Protein AF-A0A3N5S1M2-F1 (afdb_monomer_lite)

Foldseek 3Di:
DDPPPVVVVPPPDDPQQALVNLLVVLLVLVVCCVPLPVVVLVVVQVVCCVVPVDCPPPCNVVVSVVVNVVSVVVPVSLVVVLVSLLRRLVNLLPDDLVSVVVLLCSQQVPDDPRVSSLVSLLCSLPVPLLVCCLVPVDCSSLLSNLSSLLSSWCQAAVVSSLLSLLSSCLSNVVSVHNCQVSLQSSLVSGDPDQYNRGGGTSSRSSNCSVVDPSSVVVNVVVD

Structure (mmCIF, N/CA/C/O backbone):
data_AF-A0A3N5S1M2-F1
#
_entry.id   AF-A0A3N5S1M2-F1
#
loop_
_atom_site.group_PDB
_atom_site.id
_atom_site.type_symbol
_atom_site.label_atom_id
_atom_site.label_alt_id
_atom_site.label_comp_id
_atom_site.label_asym_id
_atom_site.label_entity_id
_atom_site.label_seq_id
_atom_site.pdbx_PDB_ins_code
_atom_site.Cartn_x
_atom_site.Cartn_y
_atom_site.Cartn_z
_atom_site.occupancy
_atom_site.B_iso_or_equiv
_atom_site.auth_seq_id
_atom_site.auth_comp_id
_atom_site.auth_asym_id
_atom_site.auth_atom_id
_atom_site.pdbx_PDB_model_num
ATOM 1 N N . MET A 1 1 ? -6.090 -28.566 39.054 1.00 39.75 1 MET A N 1
ATOM 2 C CA . MET A 1 1 ? -4.921 -28.488 38.150 1.00 39.75 1 MET A CA 1
ATOM 3 C C . MET A 1 1 ? -5.335 -27.725 36.902 1.00 39.75 1 MET A C 1
ATOM 5 O O . MET A 1 1 ? -6.179 -28.215 36.168 1.00 39.75 1 MET A O 1
ATOM 9 N N . LYS A 1 2 ? -4.844 -26.493 36.718 1.00 38.53 2 LYS A N 1
ATOM 10 C CA . LYS A 1 2 ? -5.150 -25.666 35.540 1.00 38.53 2 LYS A CA 1
ATOM 11 C C . LYS A 1 2 ? -4.187 -26.050 34.417 1.00 38.53 2 LYS A C 1
ATOM 13 O O . LYS A 1 2 ? -3.002 -25.734 34.487 1.00 38.53 2 LYS A O 1
ATOM 18 N N . THR A 1 3 ? -4.689 -26.772 33.424 1.00 39.16 3 THR A N 1
ATOM 19 C CA . THR A 1 3 ? -3.929 -27.176 32.239 1.00 39.16 3 THR A CA 1
ATOM 20 C C . THR A 1 3 ? -3.554 -25.931 31.439 1.00 39.16 3 THR A C 1
ATOM 22 O O . THR A 1 3 ? -4.407 -25.143 31.039 1.00 39.16 3 THR A O 1
ATOM 25 N N . ASN A 1 4 ? -2.251 -25.723 31.264 1.00 43.50 4 ASN A N 1
ATOM 26 C CA . ASN A 1 4 ? -1.668 -24.573 30.587 1.00 43.50 4 ASN A CA 1
ATOM 27 C C . ASN A 1 4 ? -1.803 -24.743 29.060 1.00 43.50 4 ASN A C 1
ATOM 29 O O . ASN A 1 4 ? -0.897 -25.243 28.396 1.00 43.50 4 ASN A O 1
ATOM 33 N N . ILE A 1 5 ? -2.966 -24.353 28.525 1.00 38.97 5 ILE A N 1
ATOM 34 C CA . ILE A 1 5 ? -3.333 -24.444 27.096 1.00 38.97 5 ILE A CA 1
ATOM 35 C C . ILE A 1 5 ? -2.430 -23.564 26.202 1.00 38.97 5 ILE A C 1
ATOM 37 O O . ILE A 1 5 ? -2.297 -23.818 25.008 1.00 38.97 5 ILE A O 1
ATOM 41 N N . PHE A 1 6 ? -1.698 -22.600 26.769 1.00 40.56 6 PHE A N 1
ATOM 42 C CA . PHE A 1 6 ? -0.826 -21.705 26.002 1.00 40.56 6 PHE A CA 1
ATOM 43 C C . PHE A 1 6 ? 0.485 -22.345 25.523 1.00 40.56 6 PHE A C 1
ATOM 45 O O . PHE A 1 6 ? 1.104 -21.838 24.590 1.00 40.56 6 PHE A O 1
ATOM 52 N N . LYS A 1 7 ? 0.914 -23.482 26.089 1.00 40.31 7 LYS A N 1
ATOM 53 C CA . LYS A 1 7 ? 2.175 -24.128 25.674 1.00 40.31 7 LYS A CA 1
ATOM 54 C C . LYS A 1 7 ? 2.068 -24.985 24.409 1.00 40.31 7 LYS A C 1
ATOM 56 O O . LYS A 1 7 ? 3.104 -25.360 23.869 1.00 40.31 7 LYS A O 1
ATOM 61 N N . HIS A 1 8 ? 0.861 -25.283 23.920 1.00 35.72 8 HIS A N 1
ATOM 62 C CA . HIS A 1 8 ? 0.686 -26.140 22.737 1.00 35.72 8 HIS A CA 1
ATOM 63 C C . HIS A 1 8 ? 0.539 -25.372 21.412 1.00 35.72 8 HIS A C 1
ATOM 65 O O . HIS A 1 8 ? 0.727 -25.962 20.355 1.00 35.72 8 HIS A O 1
ATOM 71 N N . PHE A 1 9 ? 0.313 -24.052 21.446 1.00 39.97 9 PHE A N 1
ATOM 72 C CA . PHE A 1 9 ? 0.245 -23.217 20.234 1.00 39.97 9 PHE A CA 1
ATOM 73 C C . PHE A 1 9 ? 1.602 -22.654 19.777 1.00 39.97 9 PHE A C 1
ATOM 75 O O . PHE A 1 9 ? 1.749 -22.248 18.630 1.00 39.97 9 PHE A O 1
ATOM 82 N N . ALA A 1 10 ? 2.632 -22.691 20.628 1.00 36.50 10 ALA A N 1
ATOM 83 C CA . ALA A 1 10 ? 3.949 -22.115 20.333 1.00 36.50 10 ALA A CA 1
ATOM 84 C C . ALA A 1 10 ? 4.824 -22.946 19.366 1.00 36.50 10 ALA A C 1
ATOM 86 O O . ALA A 1 10 ? 5.940 -22.543 19.056 1.00 36.50 10 ALA A O 1
ATOM 87 N N . LYS A 1 11 ? 4.350 -24.109 18.895 1.00 37.16 11 LYS A N 1
ATOM 88 C CA . LYS A 1 11 ? 5.095 -24.999 17.981 1.00 37.16 11 LYS A CA 1
ATOM 89 C C . LYS A 1 11 ? 4.645 -24.935 16.516 1.00 37.16 11 LYS A C 1
ATOM 91 O O . LYS A 1 11 ? 5.185 -25.682 15.709 1.00 37.16 11 LYS A O 1
ATOM 96 N N . MET A 1 12 ? 3.686 -24.069 16.174 1.00 38.94 12 MET A N 1
ATOM 97 C CA . MET A 1 12 ? 3.083 -24.026 14.831 1.00 38.94 12 MET A CA 1
ATOM 98 C C . MET A 1 12 ? 3.191 -22.675 14.112 1.00 38.94 12 MET A C 1
ATOM 100 O O . MET A 1 12 ? 2.765 -22.573 12.967 1.00 38.94 12 MET A O 1
ATOM 104 N N . PHE A 1 13 ? 3.797 -21.662 14.736 1.00 45.94 13 PHE A N 1
ATOM 105 C CA . PHE A 1 13 ? 4.052 -20.377 14.090 1.00 45.94 13 PHE A CA 1
ATOM 106 C C . PHE A 1 13 ? 5.564 -20.206 13.899 1.00 45.94 13 PHE A C 1
ATOM 108 O O . PHE A 1 13 ? 6.300 -20.328 14.885 1.00 45.94 13 PHE A O 1
ATOM 115 N N . PRO A 1 14 ? 6.063 -19.956 12.671 1.00 49.62 14 PRO A N 1
ATOM 116 C CA . PRO A 1 14 ? 7.435 -19.482 12.499 1.00 49.62 14 PRO A CA 1
ATOM 117 C C . PRO A 1 14 ? 7.642 -18.258 13.403 1.00 49.62 14 PRO A C 1
ATOM 119 O O . PRO A 1 14 ? 6.683 -17.529 13.661 1.00 49.62 14 PRO A O 1
ATOM 122 N N . LYS A 1 15 ? 8.860 -18.078 13.945 1.00 57.03 15 LYS A N 1
ATOM 123 C CA . LYS A 1 15 ? 9.200 -16.953 14.839 1.00 57.03 15 LYS A CA 1
ATOM 124 C C . LYS A 1 15 ? 8.540 -15.676 14.314 1.00 57.03 15 LYS A C 1
ATOM 126 O O . LYS A 1 15 ? 8.827 -15.274 13.191 1.00 57.03 15 LYS A O 1
ATOM 131 N N . GLN A 1 16 ? 7.649 -15.091 15.113 1.00 66.88 16 GLN A N 1
ATOM 132 C CA . GLN A 1 16 ? 6.990 -13.841 14.762 1.00 66.88 16 GLN A CA 1
ATOM 133 C C . GLN A 1 16 ? 8.076 -12.806 14.458 1.00 66.88 16 GLN A C 1
ATOM 135 O O . GLN A 1 16 ? 8.948 -12.577 15.299 1.00 66.88 16 GLN A O 1
ATOM 140 N N . VAL A 1 17 ? 8.049 -12.254 13.245 1.00 80.75 17 VAL A N 1
ATOM 141 C CA . VAL A 1 17 ? 8.974 -11.206 12.806 1.00 80.75 17 VAL A CA 1
ATOM 142 C C . VAL A 1 17 ? 8.806 -10.025 13.759 1.00 80.75 17 VAL A C 1
ATOM 144 O O . VAL A 1 17 ? 7.692 -9.533 13.954 1.00 80.75 17 VAL A O 1
ATOM 147 N N . ASP A 1 18 ? 9.890 -9.617 14.413 1.00 92.88 18 ASP A N 1
ATOM 148 C CA . ASP A 1 18 ? 9.885 -8.416 15.246 1.00 92.88 18 ASP A CA 1
ATOM 149 C C . ASP A 1 18 ? 9.994 -7.150 14.377 1.00 92.88 18 ASP A C 1
ATOM 151 O O . ASP A 1 18 ? 10.204 -7.208 13.163 1.00 92.88 18 ASP A O 1
ATOM 155 N N . VAL A 1 19 ? 9.813 -5.982 14.990 1.00 94.19 19 VAL A N 1
ATOM 156 C CA . VAL A 1 19 ? 9.792 -4.709 14.260 1.00 94.19 19 VAL A CA 1
ATOM 157 C C . VAL A 1 19 ? 11.123 -4.384 13.573 1.00 94.19 19 VAL A C 1
ATOM 159 O O . VAL A 1 19 ? 11.120 -3.792 12.494 1.00 94.19 19 VAL A O 1
ATOM 162 N N . GLU A 1 20 ? 12.252 -4.810 14.140 1.00 95.25 20 GLU A N 1
ATOM 163 C CA . GLU A 1 20 ? 13.575 -4.575 13.560 1.00 95.25 20 GLU A CA 1
ATOM 164 C C . GLU A 1 20 ? 13.802 -5.477 12.345 1.00 95.25 20 GLU A C 1
ATOM 166 O O . GLU A 1 20 ? 14.226 -5.003 11.291 1.00 95.25 20 GLU A O 1
ATOM 171 N N . GLN A 1 21 ? 13.417 -6.751 12.435 1.00 95.44 21 GLN A N 1
ATOM 172 C CA . GLN A 1 21 ? 13.426 -7.666 11.294 1.00 95.44 21 GLN A CA 1
ATOM 173 C C . GLN A 1 21 ? 12.488 -7.186 10.180 1.00 95.44 21 GLN A C 1
ATOM 175 O O . GLN A 1 21 ? 12.868 -7.210 9.010 1.00 95.44 21 GLN A O 1
ATOM 180 N N . TYR A 1 22 ? 11.295 -6.693 10.526 1.00 95.50 22 TYR A N 1
ATOM 181 C CA . TYR A 1 22 ? 10.343 -6.133 9.563 1.00 95.50 22 TYR A CA 1
ATOM 182 C C . TYR A 1 22 ? 10.933 -4.931 8.817 1.00 95.50 22 TYR A C 1
ATOM 184 O O . TYR A 1 22 ? 10.842 -4.843 7.593 1.00 95.50 22 TYR A O 1
ATOM 192 N N . ARG A 1 23 ? 11.592 -4.019 9.540 1.00 95.06 23 ARG A N 1
ATOM 193 C CA . ARG A 1 23 ? 12.279 -2.864 8.948 1.00 95.06 23 ARG A CA 1
ATOM 194 C C . ARG A 1 23 ? 13.450 -3.276 8.060 1.00 95.06 23 ARG A C 1
ATOM 196 O O . ARG A 1 23 ? 13.577 -2.726 6.969 1.00 95.06 23 ARG A O 1
ATOM 203 N N . SER A 1 24 ? 14.269 -4.231 8.502 1.00 94.94 24 SER A N 1
ATOM 204 C CA . SER A 1 24 ? 15.388 -4.759 7.710 1.00 94.94 24 SER A CA 1
ATOM 205 C C . SER A 1 24 ? 14.890 -5.357 6.395 1.00 94.94 24 SER A C 1
ATOM 207 O O . SER A 1 24 ? 15.386 -5.000 5.331 1.00 94.94 24 SER A O 1
ATOM 209 N N . GLN A 1 25 ? 13.838 -6.181 6.440 1.00 95.50 25 GLN A N 1
ATOM 210 C CA . GLN A 1 25 ? 13.255 -6.771 5.232 1.00 95.50 25 GLN A CA 1
ATOM 211 C C . GLN A 1 25 ? 12.649 -5.706 4.308 1.00 95.50 25 GLN A C 1
ATOM 213 O O . GLN A 1 25 ? 12.854 -5.764 3.099 1.00 95.50 25 GLN A O 1
ATOM 218 N N . LEU A 1 26 ? 11.978 -4.676 4.841 1.00 94.12 26 LEU A N 1
ATOM 219 C CA . LEU A 1 26 ? 11.526 -3.541 4.024 1.00 94.12 26 LEU A CA 1
ATOM 220 C C . LEU A 1 26 ? 12.689 -2.803 3.341 1.00 94.12 26 LEU A C 1
ATOM 222 O O . LEU A 1 26 ? 12.539 -2.354 2.205 1.00 94.12 26 LEU A O 1
ATOM 226 N N . GLN A 1 27 ? 13.836 -2.651 4.002 1.00 92.94 27 GLN A N 1
ATOM 227 C CA . GLN A 1 27 ? 15.020 -2.037 3.393 1.00 92.94 27 GLN A CA 1
ATOM 228 C C . GLN A 1 27 ? 15.622 -2.919 2.294 1.00 92.94 27 GLN A C 1
ATOM 230 O O . GLN A 1 27 ? 16.004 -2.403 1.243 1.00 92.94 27 GLN A O 1
ATOM 235 N N . GLU A 1 28 ? 15.673 -4.232 2.507 1.00 93.69 28 GLU A N 1
ATOM 236 C CA . GLU A 1 28 ? 16.126 -5.202 1.505 1.00 93.69 28 GLU A CA 1
ATOM 237 C C . GLU A 1 28 ? 15.218 -5.183 0.271 1.00 93.69 28 GLU A C 1
ATOM 239 O O . GLU A 1 28 ? 15.709 -5.006 -0.844 1.00 93.69 28 GLU A O 1
ATOM 244 N N . PHE A 1 29 ? 13.895 -5.229 0.459 1.00 94.25 29 PHE A N 1
ATOM 245 C CA . PHE A 1 29 ? 12.932 -5.112 -0.639 1.00 94.25 29 PHE A CA 1
ATOM 246 C C . PHE A 1 29 ? 13.085 -3.806 -1.412 1.00 94.25 29 PHE A C 1
ATOM 248 O O . PHE A 1 29 ? 13.004 -3.814 -2.639 1.00 94.25 29 PHE A O 1
ATOM 255 N N . TRP A 1 30 ? 13.342 -2.687 -0.729 1.00 90.75 30 TRP A N 1
ATOM 256 C CA . TRP A 1 30 ? 13.626 -1.425 -1.407 1.00 90.75 30 TRP A CA 1
ATOM 257 C C . TRP A 1 30 ? 14.887 -1.508 -2.264 1.00 90.75 30 TRP A C 1
ATOM 259 O O . TRP A 1 30 ? 14.881 -1.101 -3.426 1.00 90.75 30 TRP A O 1
ATOM 269 N N . PHE A 1 31 ? 15.972 -2.039 -1.701 1.00 90.81 31 PHE A N 1
ATOM 270 C CA . PHE A 1 31 ? 17.234 -2.178 -2.412 1.00 90.81 31 PHE A CA 1
ATOM 271 C C . PHE A 1 31 ? 17.088 -3.072 -3.650 1.00 90.81 31 PHE A C 1
ATOM 273 O O . PHE A 1 31 ? 17.560 -2.705 -4.731 1.00 90.81 31 PHE A O 1
ATOM 280 N N . GLU A 1 32 ? 16.404 -4.208 -3.514 1.00 92.06 32 GLU A N 1
ATOM 281 C CA . GLU A 1 32 ? 16.090 -5.112 -4.621 1.00 92.06 32 GLU A CA 1
ATOM 282 C C . GLU A 1 32 ? 15.199 -4.416 -5.653 1.00 92.06 32 GLU A C 1
ATOM 284 O O . GLU A 1 32 ? 15.552 -4.367 -6.830 1.00 92.06 32 GLU A O 1
ATOM 289 N N . TYR A 1 33 ? 14.105 -3.778 -5.230 1.00 90.31 33 TYR A N 1
ATOM 290 C CA . TYR A 1 33 ? 13.177 -3.090 -6.130 1.00 90.31 33 TYR A CA 1
ATOM 291 C C . TYR A 1 33 ? 13.865 -1.991 -6.923 1.00 90.31 33 TYR A C 1
ATOM 293 O O . TYR A 1 33 ? 13.757 -1.945 -8.148 1.00 90.31 33 TYR A O 1
ATOM 301 N N . LYS A 1 34 ? 14.655 -1.149 -6.259 1.00 88.44 34 LYS A N 1
ATOM 302 C CA . LYS A 1 34 ? 15.406 -0.082 -6.915 1.00 88.44 34 LYS A CA 1
ATOM 303 C C . LYS A 1 34 ? 16.348 -0.623 -7.990 1.00 88.44 34 LYS A C 1
ATOM 305 O O . LYS A 1 34 ? 16.423 -0.061 -9.082 1.00 88.44 34 LYS A O 1
ATOM 310 N N . ASN A 1 35 ? 17.090 -1.683 -7.682 1.00 89.12 35 ASN A N 1
ATOM 311 C CA . ASN A 1 35 ? 18.183 -2.151 -8.530 1.00 89.12 35 ASN A CA 1
ATOM 312 C C . ASN A 1 35 ? 17.752 -3.163 -9.600 1.00 89.12 35 ASN A C 1
ATOM 314 O O . ASN A 1 35 ? 18.336 -3.171 -10.680 1.00 89.12 35 ASN A O 1
ATOM 318 N N . TRP A 1 36 ? 16.758 -4.000 -9.314 1.00 88.81 36 TRP A N 1
ATOM 319 C CA . TRP A 1 36 ? 16.405 -5.167 -10.130 1.00 88.81 36 TRP A CA 1
ATOM 320 C C . TRP A 1 36 ? 15.091 -4.967 -10.875 1.00 88.81 36 TRP A C 1
ATOM 322 O O . TRP A 1 36 ? 14.849 -5.629 -11.879 1.00 88.81 36 TRP A O 1
ATOM 332 N N . TRP A 1 37 ? 14.264 -4.031 -10.410 1.00 88.31 37 TRP A N 1
ATOM 333 C CA . TRP A 1 37 ? 12.990 -3.724 -11.038 1.00 88.31 37 TRP A CA 1
ATOM 334 C C . TRP A 1 37 ? 12.982 -2.329 -11.649 1.00 88.31 37 TRP A C 1
ATOM 336 O O . TRP A 1 37 ? 12.873 -2.165 -12.862 1.00 88.31 37 TRP A O 1
ATOM 346 N N . PHE A 1 38 ? 13.143 -1.314 -10.805 1.00 87.69 38 PHE A N 1
ATOM 347 C CA . PHE A 1 38 ? 12.955 0.074 -11.184 1.00 87.69 38 PHE A CA 1
ATOM 348 C C . PHE A 1 38 ? 14.012 0.561 -12.180 1.00 87.69 38 PHE A C 1
ATOM 350 O O . PHE A 1 38 ? 13.647 1.017 -13.258 1.00 87.69 38 PHE A O 1
ATOM 357 N N . ARG A 1 39 ? 15.309 0.434 -11.867 1.00 90.31 39 ARG A N 1
ATOM 358 C CA . ARG A 1 39 ? 16.388 0.862 -12.777 1.00 90.31 39 ARG A CA 1
ATOM 359 C C . ARG A 1 39 ? 16.329 0.164 -14.145 1.00 90.31 39 ARG A C 1
ATOM 361 O O . ARG A 1 39 ? 16.415 0.863 -15.151 1.00 90.31 39 ARG A O 1
ATOM 368 N N . PRO A 1 40 ? 16.148 -1.170 -14.229 1.00 92.56 40 PRO A N 1
ATOM 369 C CA . PRO A 1 40 ? 15.952 -1.836 -15.514 1.00 92.56 40 PRO A CA 1
ATOM 370 C C . PRO A 1 40 ? 14.742 -1.312 -16.288 1.00 92.56 40 PRO A C 1
ATOM 372 O O . PRO A 1 40 ? 14.857 -1.077 -17.488 1.00 92.56 40 PRO A O 1
ATOM 375 N N . LEU A 1 41 ? 13.611 -1.083 -15.612 1.00 90.12 41 LEU A N 1
ATOM 376 C CA . LEU A 1 41 ? 12.419 -0.514 -16.237 1.00 90.12 41 LEU A CA 1
ATOM 377 C C . LEU A 1 41 ? 12.680 0.906 -16.745 1.00 90.12 41 LEU A C 1
ATOM 379 O O . LEU A 1 41 ? 12.353 1.215 -17.881 1.00 90.12 41 LEU A O 1
ATOM 383 N N . GLU A 1 42 ? 13.322 1.761 -15.953 1.00 90.44 42 GLU A N 1
ATOM 384 C CA . GLU A 1 42 ? 13.678 3.121 -16.358 1.00 90.44 42 GLU A CA 1
ATOM 385 C C . GLU A 1 42 ? 14.609 3.137 -17.582 1.00 90.44 42 GLU A C 1
ATOM 387 O O . GLU A 1 42 ? 14.390 3.915 -18.511 1.00 90.44 42 GLU A O 1
ATOM 392 N N . ASN A 1 43 ? 15.609 2.252 -17.619 1.00 93.38 43 ASN A N 1
ATOM 393 C CA . ASN A 1 43 ? 16.502 2.110 -18.770 1.00 93.38 43 ASN A CA 1
ATOM 394 C C . ASN A 1 43 ? 15.736 1.657 -20.015 1.00 93.38 43 ASN A C 1
ATOM 396 O O . ASN A 1 43 ? 15.863 2.285 -21.062 1.00 93.38 43 ASN A O 1
ATOM 400 N N . PHE A 1 44 ? 14.870 0.648 -19.882 1.00 94.50 44 PHE A N 1
ATOM 401 C CA . PHE A 1 44 ? 13.991 0.218 -20.967 1.00 94.50 44 PHE A CA 1
ATOM 402 C C . PHE A 1 44 ? 13.139 1.379 -21.502 1.00 94.50 44 PHE A C 1
ATOM 404 O O . PHE A 1 44 ? 13.036 1.561 -22.713 1.00 94.50 44 PHE A O 1
ATOM 411 N N . ARG A 1 45 ? 12.562 2.204 -20.618 1.00 91.44 45 ARG A N 1
ATOM 412 C CA . ARG A 1 45 ? 11.755 3.371 -21.013 1.00 91.44 45 ARG A CA 1
ATOM 413 C C . ARG A 1 45 ? 12.561 4.390 -21.808 1.00 91.44 45 ARG A C 1
ATOM 415 O O . ARG A 1 45 ? 12.074 4.872 -22.830 1.00 91.44 45 ARG A O 1
ATOM 422 N N . LYS A 1 46 ? 13.782 4.697 -21.359 1.00 91.94 46 LYS A N 1
ATOM 423 C CA . LYS A 1 46 ? 14.701 5.617 -22.049 1.00 91.94 46 LYS A CA 1
ATOM 424 C C . LYS A 1 46 ? 15.079 5.081 -23.427 1.00 91.94 46 LYS A C 1
ATOM 426 O O . LYS A 1 46 ? 14.875 5.775 -24.415 1.00 91.94 46 LYS A O 1
ATOM 431 N N . GLU A 1 47 ? 15.516 3.827 -23.507 1.00 93.69 47 GLU A N 1
ATOM 432 C CA . GLU A 1 47 ? 15.875 3.172 -24.772 1.00 93.69 47 GLU A CA 1
ATOM 433 C C . GLU A 1 47 ? 14.687 3.116 -25.745 1.00 93.69 47 GLU A C 1
ATOM 435 O O . GLU A 1 47 ? 14.829 3.375 -26.943 1.00 93.69 47 GLU A O 1
ATOM 440 N N . TYR A 1 48 ? 13.487 2.816 -25.238 1.00 92.81 48 TYR A N 1
ATOM 441 C CA . TYR A 1 48 ? 12.274 2.825 -26.048 1.00 92.81 48 TYR A CA 1
ATOM 442 C C . TYR A 1 48 ? 11.974 4.229 -26.578 1.00 92.81 48 TYR A C 1
ATOM 444 O O . TYR A 1 48 ? 11.689 4.386 -27.765 1.00 92.81 48 TYR A O 1
ATOM 452 N N . GLN A 1 49 ? 12.056 5.255 -25.725 1.00 91.06 49 GLN A N 1
ATOM 453 C CA . GLN A 1 49 ? 11.832 6.644 -26.118 1.00 91.06 49 GLN A CA 1
ATOM 454 C C . GLN A 1 49 ? 12.847 7.115 -27.164 1.00 91.06 49 GLN A C 1
ATOM 456 O O . GLN A 1 49 ? 12.453 7.746 -28.140 1.00 91.06 49 GLN A O 1
ATOM 461 N N . GLU A 1 50 ? 14.127 6.785 -27.003 1.00 92.38 50 GLU A N 1
ATOM 462 C CA . GLU A 1 50 ? 15.182 7.110 -27.970 1.00 92.38 50 GLU A CA 1
ATOM 463 C C . GLU A 1 50 ? 14.925 6.453 -29.331 1.00 92.38 50 GLU A C 1
ATOM 465 O O . GLU A 1 50 ? 15.115 7.074 -30.377 1.00 92.38 50 GLU A O 1
ATOM 470 N N . LYS A 1 51 ? 14.441 5.208 -29.327 1.00 91.62 51 LYS A N 1
ATOM 471 C CA . LYS A 1 51 ? 14.186 4.437 -30.547 1.00 91.62 51 LYS A CA 1
ATOM 472 C C . LYS A 1 51 ? 12.884 4.814 -31.258 1.00 91.62 51 LYS A C 1
ATOM 474 O O . LYS A 1 51 ? 12.822 4.757 -32.485 1.00 91.62 51 LYS A O 1
ATOM 479 N N . HIS A 1 52 ? 11.837 5.144 -30.506 1.00 90.44 52 HIS A N 1
ATOM 480 C CA . HIS A 1 52 ? 10.475 5.316 -31.025 1.00 90.44 52 HIS A CA 1
ATOM 481 C C . HIS A 1 52 ? 9.958 6.761 -30.930 1.00 90.44 52 HIS A C 1
ATOM 483 O O . HIS A 1 52 ? 8.864 7.060 -31.403 1.00 90.44 52 HIS A O 1
ATOM 489 N N . GLY A 1 53 ? 10.728 7.673 -30.337 1.00 82.62 53 GLY A N 1
ATOM 490 C CA . GLY A 1 53 ? 10.435 9.103 -30.224 1.00 82.62 53 GLY A CA 1
ATOM 491 C C . GLY A 1 53 ? 9.389 9.473 -29.167 1.00 82.62 53 GLY A C 1
ATOM 492 O O . GLY A 1 53 ? 9.432 10.585 -28.644 1.00 82.62 53 GLY A O 1
ATOM 493 N N . ASN A 1 54 ? 8.458 8.575 -28.823 1.00 79.75 54 ASN A N 1
ATOM 494 C CA . ASN A 1 54 ? 7.391 8.862 -27.864 1.00 79.75 54 ASN A CA 1
ATOM 495 C C . ASN A 1 54 ? 6.950 7.621 -27.065 1.00 79.75 54 ASN A C 1
ATOM 497 O O . ASN A 1 54 ? 6.517 6.625 -27.638 1.00 79.75 54 ASN A O 1
ATOM 501 N N . ILE A 1 55 ? 6.976 7.715 -25.732 1.00 73.12 55 ILE A N 1
ATOM 502 C CA . ILE A 1 55 ? 6.441 6.688 -24.813 1.00 73.12 55 ILE A CA 1
ATOM 503 C C . ILE A 1 55 ? 4.904 6.660 -24.762 1.00 73.12 55 ILE A C 1
ATOM 505 O O . ILE A 1 55 ? 4.316 5.760 -24.182 1.00 73.12 55 ILE A O 1
ATOM 509 N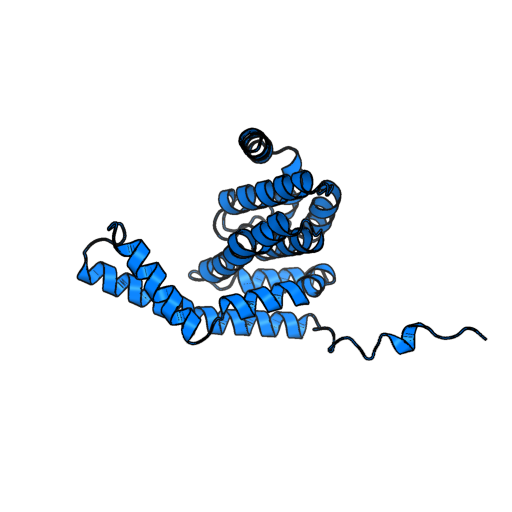 N . LEU A 1 56 ? 4.232 7.633 -25.380 1.00 77.12 56 LEU A N 1
ATOM 510 C CA . LEU A 1 56 ? 2.780 7.629 -25.581 1.00 77.12 56 LEU A CA 1
ATOM 511 C C . LEU A 1 56 ? 2.368 6.906 -26.874 1.00 77.12 56 LEU A C 1
ATOM 513 O O . LEU A 1 56 ? 1.195 6.946 -27.248 1.00 77.12 56 LEU A O 1
ATOM 517 N N . ASP A 1 57 ? 3.304 6.261 -27.583 1.00 80.31 57 ASP A N 1
ATOM 518 C CA . ASP A 1 57 ? 2.955 5.351 -28.675 1.00 80.31 57 ASP A CA 1
ATOM 519 C C . ASP A 1 57 ? 2.035 4.242 -28.130 1.00 80.31 57 ASP A C 1
ATOM 521 O O . ASP A 1 57 ? 2.300 3.639 -27.090 1.00 80.31 57 ASP A O 1
ATOM 525 N N . LYS A 1 58 ? 0.958 3.932 -28.857 1.00 81.31 58 LYS A N 1
ATOM 526 C CA . LYS A 1 58 ? 0.048 2.812 -28.567 1.00 81.31 58 LYS A CA 1
ATOM 527 C C . LYS A 1 58 ? 0.773 1.474 -28.347 1.00 81.31 58 LYS A C 1
ATOM 529 O O . LYS A 1 58 ? 0.245 0.600 -27.666 1.00 81.31 58 LYS A O 1
ATOM 534 N N . ASN A 1 59 ? 1.967 1.306 -28.915 1.00 86.94 59 ASN A N 1
ATOM 535 C CA . ASN A 1 59 ? 2.790 0.109 -28.776 1.00 86.94 59 ASN A CA 1
ATOM 536 C C . ASN A 1 59 ? 3.615 0.080 -27.479 1.00 86.94 59 ASN A C 1
ATOM 538 O O . ASN A 1 59 ? 4.072 -0.995 -27.087 1.00 86.94 59 ASN A O 1
ATOM 542 N N . TYR A 1 60 ? 3.813 1.223 -26.814 1.00 87.94 60 TYR A N 1
ATOM 543 C CA . TYR A 1 60 ? 4.648 1.325 -25.618 1.00 87.94 60 TYR A CA 1
ATOM 544 C C . TYR A 1 60 ? 4.086 0.485 -24.472 1.00 87.94 60 TYR A C 1
ATOM 546 O O . TYR A 1 60 ? 4.811 -0.334 -23.918 1.00 87.94 60 TYR A O 1
ATOM 554 N N . SER A 1 61 ? 2.786 0.602 -24.177 1.00 86.31 61 SER A N 1
ATOM 555 C CA . SER A 1 61 ? 2.157 -0.147 -23.078 1.00 86.31 61 SER A CA 1
ATOM 556 C C . SER A 1 61 ? 2.319 -1.662 -23.247 1.00 86.31 61 SER A C 1
ATOM 558 O O . SER A 1 61 ? 2.690 -2.350 -22.302 1.00 86.31 61 SER A O 1
ATOM 560 N N . GLY A 1 62 ? 2.143 -2.188 -24.465 1.00 91.06 62 GLY A N 1
ATOM 561 C CA . GLY A 1 62 ? 2.351 -3.615 -24.729 1.00 91.06 62 GLY A CA 1
ATOM 562 C C . GLY A 1 62 ? 3.817 -4.053 -24.606 1.00 91.06 62 GLY A C 1
ATOM 563 O O . GLY A 1 62 ? 4.091 -5.182 -24.189 1.00 91.06 62 GLY A O 1
ATOM 564 N N . ALA A 1 63 ? 4.760 -3.175 -24.959 1.00 91.69 63 ALA A N 1
ATOM 565 C CA . ALA A 1 63 ? 6.190 -3.432 -24.825 1.00 91.69 63 ALA A CA 1
ATOM 566 C C . ALA A 1 63 ? 6.643 -3.385 -23.356 1.00 91.69 63 ALA A C 1
ATOM 568 O O . ALA A 1 63 ? 7.372 -4.274 -22.920 1.00 91.69 63 ALA A O 1
ATOM 569 N N . GLU A 1 64 ? 6.161 -2.406 -22.590 1.00 91.56 64 GLU A N 1
ATOM 570 C CA . GLU A 1 64 ? 6.391 -2.282 -21.150 1.00 91.56 64 GLU A CA 1
ATOM 571 C C . GLU A 1 64 ? 5.837 -3.495 -20.397 1.00 91.56 64 GLU A C 1
ATOM 573 O O . GLU A 1 64 ? 6.577 -4.144 -19.662 1.00 91.56 64 GLU A O 1
ATOM 578 N N . ASP A 1 65 ? 4.593 -3.895 -20.669 1.00 91.31 65 ASP A N 1
ATOM 579 C CA . ASP A 1 65 ? 3.991 -5.095 -20.081 1.00 91.31 65 ASP A CA 1
ATOM 580 C C . ASP A 1 65 ? 4.812 -6.358 -20.370 1.00 91.31 65 ASP A C 1
ATOM 582 O O . ASP A 1 65 ? 4.934 -7.257 -19.532 1.00 91.31 65 ASP A O 1
ATOM 586 N N . LYS A 1 66 ? 5.360 -6.470 -21.587 1.00 94.06 66 LYS A N 1
ATOM 587 C CA . LYS A 1 66 ? 6.222 -7.595 -21.957 1.00 94.06 66 LYS A CA 1
ATOM 588 C C . LYS A 1 66 ? 7.527 -7.561 -21.164 1.00 94.06 66 LYS A C 1
ATOM 590 O O . LYS A 1 66 ? 7.911 -8.595 -20.624 1.00 94.06 66 LYS A O 1
ATOM 595 N N . PHE A 1 67 ? 8.161 -6.398 -21.063 1.00 93.94 67 PHE A N 1
ATOM 596 C CA . PHE A 1 67 ? 9.392 -6.224 -20.301 1.00 93.94 67 PHE A CA 1
ATOM 597 C C . PHE A 1 67 ? 9.187 -6.518 -18.807 1.00 93.94 67 PHE A C 1
ATOM 599 O O . PHE A 1 67 ? 9.956 -7.273 -18.215 1.00 93.94 67 PHE A O 1
ATOM 606 N N . GLU A 1 68 ? 8.105 -6.023 -18.201 1.00 91.62 68 GLU A N 1
ATOM 607 C CA . GLU A 1 68 ? 7.769 -6.340 -16.810 1.00 91.62 68 GLU A CA 1
ATOM 608 C C . GLU A 1 68 ? 7.552 -7.846 -16.600 1.00 91.62 68 GLU A C 1
ATOM 610 O O . GLU A 1 68 ? 8.020 -8.400 -15.606 1.00 91.62 68 GLU A O 1
ATOM 615 N N . ARG A 1 69 ? 6.885 -8.546 -17.531 1.00 92.69 69 ARG A N 1
ATOM 616 C CA . ARG A 1 69 ? 6.742 -10.014 -17.465 1.00 92.69 69 ARG A CA 1
ATOM 617 C C . ARG A 1 69 ? 8.091 -10.729 -17.521 1.00 92.69 69 ARG A C 1
ATOM 619 O O . ARG A 1 69 ? 8.288 -11.703 -16.796 1.00 92.69 69 ARG A O 1
ATOM 626 N N . GLU A 1 70 ? 9.014 -10.255 -18.351 1.00 93.50 70 GLU A N 1
ATOM 627 C CA . GLU A 1 70 ? 10.370 -10.803 -18.424 1.00 93.50 70 GLU A CA 1
ATOM 628 C C . GLU A 1 70 ? 11.135 -10.589 -17.112 1.00 93.50 70 GLU A C 1
ATOM 630 O O . GLU A 1 70 ? 11.783 -11.524 -16.638 1.00 93.50 70 GLU A O 1
ATOM 635 N N . LEU A 1 71 ? 11.013 -9.418 -16.474 1.00 91.50 71 LEU A N 1
ATOM 636 C CA . LEU A 1 71 ? 11.578 -9.181 -15.141 1.00 91.50 71 LEU A CA 1
ATOM 637 C C . LEU A 1 71 ? 11.003 -10.157 -14.101 1.00 91.50 71 LEU A C 1
ATOM 639 O O . LEU A 1 71 ? 11.774 -10.851 -13.437 1.00 91.50 71 LEU A O 1
ATOM 643 N N . ARG A 1 72 ? 9.670 -10.297 -14.028 1.00 90.06 72 ARG A N 1
ATOM 644 C CA . ARG A 1 72 ? 8.997 -11.239 -13.102 1.00 90.06 72 ARG A CA 1
ATOM 645 C C . ARG A 1 72 ? 9.439 -12.680 -13.295 1.00 90.06 72 ARG A C 1
ATOM 647 O O . ARG A 1 72 ? 9.536 -13.424 -12.329 1.00 90.06 72 ARG A O 1
ATOM 654 N N . SER A 1 73 ? 9.685 -13.084 -14.541 1.00 91.19 73 SER A N 1
ATOM 655 C CA . SER A 1 73 ? 10.091 -14.458 -14.852 1.00 91.19 73 SER A CA 1
ATOM 656 C C . SER A 1 73 ? 11.464 -14.829 -14.281 1.00 91.19 73 SER A C 1
ATOM 658 O O . SER A 1 73 ? 11.737 -16.011 -14.087 1.00 91.19 73 SER A O 1
ATOM 660 N N . LYS A 1 74 ? 12.320 -13.834 -14.008 1.00 88.81 74 LYS A N 1
ATOM 661 C CA . LYS A 1 74 ? 13.652 -14.032 -13.419 1.00 88.81 74 LYS A CA 1
ATOM 662 C C . LYS A 1 74 ? 13.583 -14.071 -11.897 1.00 88.81 74 LYS A C 1
ATOM 664 O O . LYS A 1 74 ? 14.226 -14.913 -11.280 1.00 88.81 74 LYS A O 1
ATOM 669 N N . ASP A 1 75 ? 12.806 -13.162 -11.320 1.00 87.12 75 ASP A N 1
ATOM 670 C CA . ASP A 1 75 ? 12.508 -13.094 -9.894 1.00 87.12 75 ASP A CA 1
ATOM 671 C C . ASP A 1 75 ? 11.232 -12.265 -9.695 1.00 87.12 75 ASP A C 1
ATOM 673 O O . ASP A 1 75 ? 11.192 -11.073 -10.016 1.00 87.12 75 ASP A O 1
ATOM 677 N N . ASP A 1 76 ? 10.171 -12.887 -9.175 1.00 90.94 76 ASP A N 1
ATOM 678 C CA . ASP A 1 76 ? 8.912 -12.191 -8.904 1.00 90.94 76 ASP A CA 1
ATOM 679 C C . ASP A 1 76 ? 8.984 -11.458 -7.560 1.00 90.94 76 ASP A C 1
ATOM 681 O O . ASP A 1 76 ? 8.335 -11.807 -6.567 1.00 90.94 76 ASP A O 1
ATOM 685 N N . LEU A 1 77 ? 9.812 -10.414 -7.545 1.00 91.38 77 LEU A N 1
ATOM 686 C CA . LEU A 1 77 ? 10.004 -9.523 -6.408 1.00 91.38 77 LEU A CA 1
ATOM 687 C C . LEU A 1 77 ? 8.673 -8.965 -5.890 1.00 91.38 77 LEU A C 1
ATOM 689 O O . LEU A 1 77 ? 8.484 -8.854 -4.680 1.00 91.38 77 LEU A O 1
ATOM 693 N N . LEU A 1 78 ? 7.736 -8.641 -6.789 1.00 91.19 78 LEU A N 1
ATOM 694 C CA . LEU A 1 78 ? 6.422 -8.124 -6.409 1.00 91.19 78 LEU A CA 1
ATOM 695 C C . LEU A 1 78 ? 5.621 -9.169 -5.633 1.00 91.19 78 LEU A C 1
ATOM 697 O O . LEU A 1 78 ? 5.069 -8.845 -4.584 1.00 91.19 78 LEU A O 1
ATOM 701 N N . ALA A 1 79 ? 5.594 -10.421 -6.096 1.00 93.94 79 ALA A N 1
ATOM 702 C CA . ALA A 1 79 ? 4.930 -11.498 -5.367 1.00 93.94 79 ALA A CA 1
ATOM 703 C C . ALA A 1 79 ? 5.576 -11.751 -3.995 1.00 93.94 79 ALA A C 1
ATOM 705 O O . ALA A 1 79 ? 4.858 -11.912 -3.005 1.00 93.94 79 ALA A O 1
ATOM 706 N N . ARG A 1 80 ? 6.915 -11.737 -3.905 1.00 95.56 80 ARG A N 1
ATOM 707 C CA . ARG A 1 80 ? 7.629 -11.874 -2.620 1.00 95.56 80 ARG A CA 1
ATOM 708 C C . ARG A 1 80 ? 7.299 -10.729 -1.665 1.00 95.56 80 ARG A C 1
ATOM 710 O O . ARG A 1 80 ? 6.997 -10.979 -0.500 1.00 95.56 80 ARG A O 1
ATOM 717 N 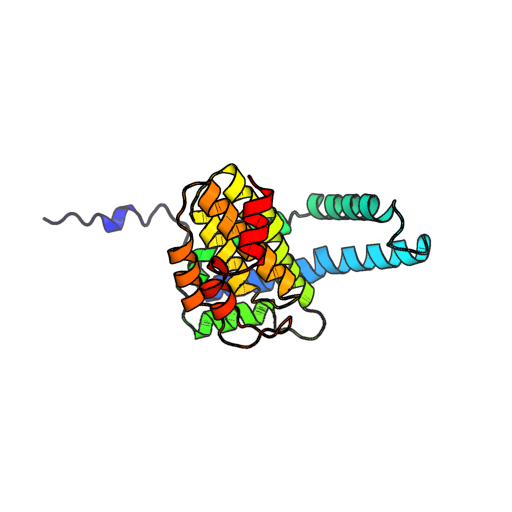N . PHE A 1 81 ? 7.304 -9.497 -2.166 1.00 95.94 81 PHE A N 1
ATOM 718 C CA . PHE A 1 81 ? 6.969 -8.310 -1.391 1.00 95.94 81 PHE A CA 1
ATOM 719 C C . PHE A 1 81 ? 5.516 -8.341 -0.897 1.00 95.94 81 PHE A C 1
ATOM 721 O O . PHE A 1 81 ? 5.259 -8.124 0.285 1.00 95.94 81 PHE A O 1
ATOM 728 N N . PHE A 1 82 ? 4.558 -8.670 -1.769 1.00 96.69 82 PHE A N 1
ATOM 729 C CA . PHE A 1 82 ? 3.143 -8.753 -1.390 1.00 96.69 82 PHE A CA 1
ATOM 730 C C . PHE A 1 82 ? 2.913 -9.835 -0.340 1.00 96.69 82 PHE A C 1
ATOM 732 O O . PHE A 1 82 ? 2.247 -9.577 0.659 1.00 96.69 82 PHE A O 1
ATOM 739 N N . LYS A 1 83 ? 3.538 -11.006 -0.503 1.00 96.94 83 LYS A N 1
ATOM 740 C CA . LYS A 1 83 ? 3.489 -12.073 0.499 1.00 96.94 83 LYS A CA 1
ATOM 741 C C . LYS A 1 83 ? 4.054 -11.617 1.847 1.00 96.94 83 LYS A C 1
ATOM 743 O O . LYS A 1 83 ? 3.434 -11.859 2.879 1.00 96.94 83 LYS A O 1
ATOM 748 N N . PHE A 1 84 ? 5.192 -10.924 1.846 1.00 97.00 84 PHE A N 1
ATOM 749 C CA . PHE A 1 84 ? 5.767 -10.365 3.068 1.00 97.00 84 PHE A CA 1
ATOM 750 C C . PHE A 1 84 ? 4.795 -9.401 3.765 1.00 97.00 84 PHE A C 1
ATOM 752 O O . PHE A 1 84 ? 4.572 -9.526 4.971 1.00 97.00 84 PHE A O 1
ATOM 759 N N . MET A 1 85 ? 4.170 -8.487 3.019 1.00 97.75 85 MET A N 1
ATOM 760 C CA . MET A 1 85 ? 3.175 -7.560 3.566 1.00 97.75 85 MET A CA 1
ATOM 761 C C . MET A 1 85 ? 1.945 -8.301 4.119 1.00 97.75 85 MET A C 1
ATOM 763 O O . MET A 1 85 ? 1.470 -7.980 5.212 1.00 97.75 85 MET A O 1
ATOM 767 N N . ASP A 1 86 ? 1.465 -9.329 3.416 1.00 97.19 86 ASP A N 1
ATOM 768 C CA . ASP A 1 86 ? 0.310 -10.141 3.817 1.00 97.19 86 ASP A CA 1
ATOM 769 C C . ASP A 1 86 ? 0.537 -10.883 5.140 1.00 97.19 86 ASP A C 1
ATOM 771 O O . ASP A 1 86 ? -0.384 -10.989 5.963 1.00 97.19 86 ASP A O 1
ATOM 775 N N . GLU A 1 87 ? 1.748 -11.405 5.331 1.00 96.06 87 GLU A N 1
ATOM 776 C CA . GLU A 1 87 ? 2.153 -12.189 6.500 1.00 96.06 87 GLU A CA 1
ATOM 777 C C . GLU A 1 87 ? 2.512 -11.302 7.703 1.00 96.06 87 GLU A C 1
ATOM 779 O O . GLU A 1 87 ? 2.354 -11.737 8.844 1.00 96.06 87 GLU A O 1
ATOM 784 N N . ASN A 1 88 ? 2.934 -10.050 7.475 1.00 96.88 88 ASN A N 1
ATOM 785 C CA . ASN A 1 88 ? 3.556 -9.223 8.515 1.00 96.88 88 ASN A CA 1
ATOM 786 C C . ASN A 1 88 ? 2.868 -7.874 8.796 1.00 96.88 88 ASN A C 1
ATOM 788 O O . ASN A 1 88 ? 3.349 -7.121 9.642 1.00 96.88 88 ASN A O 1
ATOM 792 N N . TYR A 1 89 ? 1.716 -7.560 8.187 1.00 96.94 89 TYR A N 1
ATOM 793 C CA . TYR A 1 89 ? 1.000 -6.291 8.440 1.00 96.94 89 TYR A CA 1
ATOM 794 C C . TYR A 1 89 ? 0.695 -6.030 9.932 1.00 96.94 89 TYR A C 1
ATOM 796 O O . TYR A 1 89 ? 0.657 -4.881 10.381 1.00 96.94 89 TYR A O 1
ATOM 804 N N . VAL A 1 90 ? 0.517 -7.093 10.727 1.00 97.06 90 VAL A N 1
ATOM 805 C CA . VAL A 1 90 ? 0.276 -7.008 12.177 1.00 97.06 90 VAL A CA 1
ATOM 806 C C . VAL A 1 90 ? 1.467 -6.444 12.954 1.00 97.06 90 VAL A C 1
ATOM 808 O O . VAL A 1 90 ? 1.268 -5.881 14.029 1.00 97.06 90 VAL A O 1
ATOM 811 N N . VAL A 1 91 ? 2.693 -6.552 12.426 1.00 97.31 91 VAL A N 1
ATOM 812 C CA . VAL A 1 91 ? 3.889 -5.958 13.043 1.00 97.31 91 VAL A CA 1
ATOM 813 C C . VAL A 1 91 ? 3.741 -4.440 13.082 1.00 97.31 91 VAL A C 1
ATOM 815 O O . VAL A 1 91 ? 3.901 -3.835 14.136 1.00 97.31 91 VAL A O 1
ATOM 818 N N . TYR A 1 92 ? 3.313 -3.827 11.974 1.00 97.62 92 TYR A N 1
ATOM 819 C CA . TYR A 1 92 ? 3.045 -2.389 11.916 1.00 97.62 92 TYR A CA 1
ATOM 820 C C . TYR A 1 92 ? 1.907 -1.958 12.852 1.00 97.62 92 TYR A C 1
ATOM 822 O O . TYR A 1 92 ? 1.995 -0.925 13.520 1.00 97.62 92 TYR A O 1
ATOM 830 N N . MET A 1 93 ? 0.832 -2.751 12.923 1.00 97.62 93 MET A N 1
ATOM 831 C CA . MET A 1 93 ? -0.304 -2.449 13.802 1.00 97.62 93 MET A CA 1
ATOM 832 C C . MET A 1 93 ? 0.100 -2.430 15.280 1.00 97.62 93 MET A C 1
ATOM 834 O O . MET A 1 93 ? -0.350 -1.561 16.023 1.00 97.62 93 MET A O 1
ATOM 838 N N . ASN A 1 94 ? 0.971 -3.356 15.688 1.00 96.94 94 ASN A N 1
ATOM 839 C CA . ASN A 1 94 ? 1.417 -3.502 17.075 1.00 96.94 94 ASN A CA 1
ATOM 840 C C . ASN A 1 94 ? 2.656 -2.666 17.424 1.00 96.94 94 ASN A C 1
ATOM 842 O O . ASN A 1 94 ? 3.000 -2.565 18.600 1.00 96.94 94 ASN A O 1
ATOM 846 N N . ALA A 1 95 ? 3.313 -2.069 16.430 1.00 97.38 95 ALA A N 1
ATOM 847 C CA . ALA A 1 95 ? 4.479 -1.222 16.630 1.00 97.38 95 ALA A CA 1
ATOM 848 C C . ALA A 1 95 ? 4.166 -0.007 17.524 1.00 97.38 95 ALA A C 1
ATOM 850 O O . ALA A 1 95 ? 3.026 0.454 17.644 1.00 97.38 95 ALA A O 1
ATOM 851 N N . THR A 1 96 ? 5.186 0.562 18.152 1.00 97.94 96 THR A N 1
ATOM 852 C CA . THR A 1 96 ? 5.068 1.829 18.879 1.00 97.94 96 THR A CA 1
ATOM 853 C C 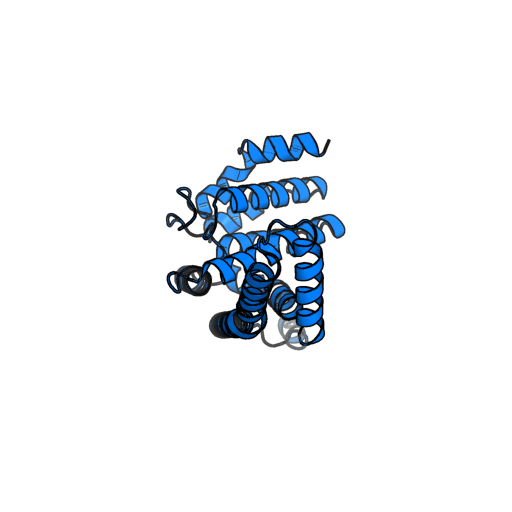. THR A 1 96 ? 4.887 3.005 17.905 1.00 97.94 96 THR A C 1
ATOM 855 O O . THR A 1 96 ? 5.187 2.890 16.712 1.00 97.94 96 THR A O 1
ATOM 858 N N . PRO A 1 97 ? 4.426 4.185 18.369 1.00 97.62 97 PRO A N 1
ATOM 859 C CA . PRO A 1 97 ? 4.365 5.373 17.516 1.00 97.62 97 PRO A CA 1
ATOM 860 C C . PRO A 1 97 ? 5.709 5.723 16.859 1.00 97.62 97 PRO A C 1
ATOM 862 O O . PRO A 1 97 ? 5.734 6.076 15.681 1.00 97.62 97 PRO A O 1
ATOM 865 N N . LYS A 1 98 ? 6.821 5.573 17.595 1.00 97.25 98 LYS A N 1
ATOM 866 C CA . LYS A 1 98 ? 8.177 5.819 17.086 1.00 97.25 98 LYS A CA 1
ATOM 867 C C . LYS A 1 98 ? 8.534 4.845 15.961 1.00 97.25 98 LYS A C 1
ATOM 869 O O . LYS A 1 98 ? 8.924 5.281 14.883 1.00 97.25 98 LYS A O 1
ATOM 874 N N . GLU A 1 99 ? 8.332 3.551 16.183 1.00 97.56 99 GLU A N 1
ATOM 875 C CA . GLU A 1 99 ? 8.602 2.504 15.191 1.00 97.56 99 GLU A CA 1
ATOM 876 C C . GLU A 1 99 ? 7.763 2.674 13.916 1.00 97.56 99 GLU A C 1
ATOM 878 O O . GLU A 1 99 ? 8.285 2.554 12.809 1.00 97.56 99 GLU A O 1
ATOM 883 N N . ARG A 1 100 ? 6.474 3.027 14.037 1.00 97.62 100 ARG A N 1
ATOM 884 C CA . ARG A 1 100 ? 5.630 3.320 12.865 1.00 97.62 100 ARG A CA 1
ATOM 885 C C . ARG A 1 100 ? 6.149 4.501 12.054 1.00 97.62 100 ARG A C 1
ATOM 887 O O . ARG A 1 100 ? 6.096 4.462 10.826 1.00 97.62 100 ARG A O 1
ATOM 894 N N . THR A 1 101 ? 6.640 5.546 12.719 1.00 95.50 101 THR A N 1
ATOM 895 C CA . THR A 1 101 ? 7.275 6.683 12.042 1.00 95.50 101 THR A CA 1
ATOM 896 C C . THR A 1 101 ? 8.551 6.259 11.329 1.00 95.50 101 THR A C 1
ATOM 898 O O . THR A 1 101 ? 8.752 6.640 10.181 1.00 95.50 101 THR A O 1
ATOM 901 N N . GLU A 1 102 ? 9.380 5.424 11.951 1.00 94.75 102 GLU A N 1
ATOM 902 C CA . GLU A 1 102 ? 10.582 4.889 11.311 1.00 94.75 102 GLU A CA 1
ATOM 903 C C . GLU A 1 102 ? 10.238 4.042 10.077 1.00 94.75 102 GLU A C 1
ATOM 905 O O . GLU A 1 102 ? 10.835 4.258 9.026 1.00 94.75 102 GLU A O 1
ATOM 910 N N . ILE A 1 103 ? 9.227 3.167 10.151 1.00 95.38 103 ILE A N 1
ATOM 911 C CA . ILE A 1 103 ? 8.737 2.387 9.001 1.00 95.38 103 ILE A CA 1
ATOM 912 C C . ILE A 1 103 ? 8.259 3.303 7.865 1.00 95.38 103 ILE A C 1
ATOM 914 O O . ILE A 1 103 ? 8.671 3.118 6.723 1.00 95.38 103 ILE A O 1
ATOM 918 N N . ARG A 1 104 ? 7.431 4.316 8.160 1.00 94.38 104 ARG A N 1
ATOM 919 C CA . ARG A 1 104 ? 6.967 5.283 7.146 1.00 94.38 104 ARG A CA 1
ATOM 920 C C . ARG A 1 104 ? 8.130 6.042 6.509 1.00 94.38 104 ARG A C 1
ATOM 922 O O . ARG A 1 104 ? 8.158 6.212 5.296 1.00 94.38 104 ARG A O 1
ATOM 929 N N . ASN A 1 105 ? 9.118 6.454 7.302 1.00 91.31 105 ASN A N 1
ATOM 930 C CA . ASN A 1 105 ? 10.285 7.180 6.798 1.00 91.31 105 ASN A CA 1
ATOM 931 C C . ASN A 1 105 ? 11.154 6.325 5.862 1.00 91.31 105 ASN A C 1
ATOM 933 O O . ASN A 1 105 ? 11.764 6.877 4.948 1.00 91.31 105 ASN A O 1
ATOM 937 N N . LEU A 1 106 ? 11.204 5.000 6.058 1.00 90.56 106 LEU A N 1
ATOM 938 C CA . LEU A 1 106 ? 11.885 4.092 5.125 1.00 90.56 106 LEU A CA 1
ATOM 939 C C . LEU A 1 106 ? 11.235 4.095 3.740 1.00 90.56 106 LEU A C 1
ATOM 941 O O . LEU A 1 106 ? 11.946 3.988 2.744 1.00 90.56 106 LEU A O 1
ATOM 945 N N . VAL A 1 107 ? 9.911 4.239 3.689 1.00 88.56 107 VAL A N 1
ATOM 946 C CA . VAL A 1 107 ? 9.151 4.278 2.438 1.00 88.56 107 VAL A CA 1
ATOM 947 C C . VAL A 1 107 ? 9.207 5.675 1.810 1.00 88.56 107 VAL A C 1
ATOM 949 O O . VAL A 1 107 ? 9.671 5.806 0.680 1.00 88.56 107 VAL A O 1
ATOM 952 N N . GLY A 1 108 ? 8.835 6.726 2.550 1.00 80.19 108 GLY A N 1
ATOM 953 C CA . GLY A 1 108 ? 8.604 8.057 1.970 1.00 80.19 108 GLY A CA 1
ATOM 954 C C . GLY A 1 108 ? 9.714 9.111 2.110 1.00 80.19 108 GLY A C 1
ATOM 955 O O . GLY A 1 108 ? 9.671 10.115 1.410 1.00 80.19 108 GLY A O 1
ATOM 956 N N . LYS A 1 109 ? 10.723 8.957 2.990 1.00 67.12 109 LYS A N 1
ATOM 957 C CA . LYS A 1 109 ? 11.692 10.049 3.292 1.00 67.12 109 LYS A CA 1
ATOM 958 C C . LYS A 1 109 ? 13.125 9.860 2.755 1.00 67.12 109 LYS A C 1
ATOM 960 O O . LYS A 1 109 ? 14.008 10.611 3.166 1.00 67.12 109 LYS A O 1
ATOM 965 N N . GLN A 1 110 ? 13.412 8.935 1.830 1.00 59.94 110 GLN A N 1
ATOM 966 C CA . GLN A 1 110 ? 14.784 8.775 1.288 1.00 59.94 110 GLN A 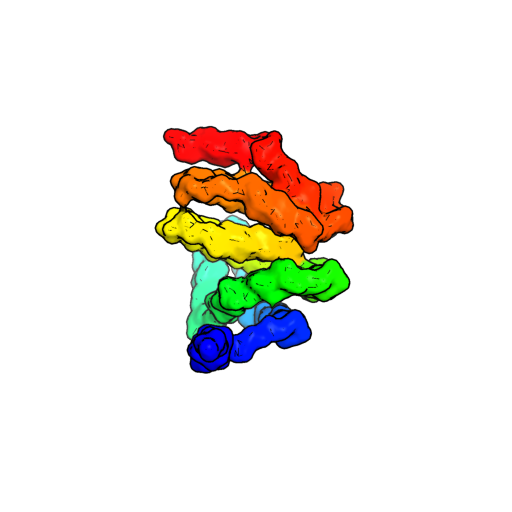CA 1
ATOM 967 C C . GLN A 1 110 ? 15.077 9.607 0.018 1.00 59.94 110 GLN A C 1
ATOM 969 O O . GLN A 1 110 ? 15.497 9.070 -1.005 1.00 59.94 110 GLN A O 1
ATOM 974 N N . GLY A 1 111 ? 14.920 10.932 0.101 1.00 54.28 111 GLY A N 1
ATOM 975 C CA . GLY A 1 111 ? 15.379 11.886 -0.926 1.00 54.28 111 GLY A CA 1
ATOM 976 C C . GLY A 1 111 ? 14.568 11.920 -2.233 1.00 54.28 111 GLY A C 1
ATOM 977 O O . GLY A 1 111 ? 13.584 11.203 -2.396 1.00 54.28 111 GLY A O 1
ATOM 978 N N . ASP A 1 112 ? 15.008 12.761 -3.177 1.00 50.09 112 ASP A N 1
ATOM 979 C CA . ASP A 1 112 ? 14.261 13.218 -4.372 1.00 50.09 112 ASP A CA 1
ATOM 980 C C . ASP A 1 112 ? 13.866 12.130 -5.403 1.00 50.09 112 ASP A C 1
ATOM 982 O O . ASP A 1 112 ? 13.265 12.433 -6.431 1.00 50.09 112 ASP A O 1
ATOM 986 N N . LEU A 1 113 ? 14.181 10.853 -5.160 1.00 52.72 113 LEU A N 1
ATOM 987 C CA . LEU A 1 113 ? 13.939 9.736 -6.088 1.00 52.72 113 LEU A CA 1
ATOM 988 C C . LEU A 1 113 ? 13.091 8.605 -5.474 1.00 52.72 113 LEU A C 1
ATOM 990 O O . LEU A 1 113 ? 13.102 7.490 -5.992 1.00 52.72 113 LEU A O 1
ATOM 994 N N . ASN A 1 114 ? 12.385 8.844 -4.361 1.00 61.91 114 ASN A N 1
ATOM 995 C CA . ASN A 1 114 ? 11.759 7.767 -3.579 1.00 61.91 114 ASN A CA 1
ATOM 996 C C . ASN A 1 114 ? 10.266 7.499 -3.829 1.00 61.91 114 ASN A C 1
ATOM 998 O O . ASN A 1 114 ? 9.746 6.523 -3.285 1.00 61.91 114 ASN A O 1
ATOM 1002 N N . TYR A 1 115 ? 9.618 8.247 -4.729 1.00 69.62 115 TYR A N 1
ATOM 1003 C CA . TYR A 1 115 ? 8.224 7.997 -5.137 1.00 69.62 115 TYR A CA 1
ATOM 1004 C C . TYR A 1 115 ? 7.994 6.573 -5.680 1.00 69.62 115 TYR A C 1
ATOM 1006 O O . TYR A 1 115 ? 6.874 6.076 -5.742 1.00 69.62 115 TYR A O 1
ATOM 1014 N N . HIS A 1 116 ? 9.063 5.860 -6.038 1.00 81.38 116 HIS A N 1
ATOM 1015 C CA . HIS A 1 116 ? 8.999 4.478 -6.497 1.00 81.38 116 HIS A CA 1
ATOM 1016 C C . HIS A 1 116 ? 8.664 3.467 -5.396 1.00 81.38 116 HIS A C 1
ATOM 1018 O O . HIS A 1 116 ? 8.011 2.467 -5.700 1.00 81.38 116 HIS A O 1
ATOM 1024 N N . TYR A 1 117 ? 9.099 3.678 -4.145 1.00 88.69 117 TYR A N 1
ATOM 1025 C CA . TYR A 1 117 ? 8.752 2.723 -3.085 1.00 88.69 117 TYR A CA 1
ATOM 1026 C C . TYR A 1 117 ? 7.292 2.898 -2.657 1.00 88.69 117 TYR A C 1
ATOM 1028 O O . TYR A 1 117 ? 6.560 1.927 -2.472 1.00 88.69 117 TYR A O 1
ATOM 1036 N N . GLU A 1 118 ? 6.837 4.143 -2.599 1.00 90.69 118 GLU A N 1
ATOM 1037 C CA . GLU A 1 118 ? 5.429 4.477 -2.396 1.00 90.69 118 GLU A CA 1
ATOM 1038 C C . GLU A 1 118 ? 4.560 3.868 -3.513 1.00 90.69 118 GLU A C 1
ATOM 1040 O O . GLU A 1 118 ? 3.529 3.266 -3.223 1.00 90.69 118 GLU A O 1
ATOM 1045 N N . ASP A 1 119 ? 5.022 3.881 -4.773 1.00 89.25 119 ASP A N 1
ATOM 1046 C CA . ASP A 1 119 ? 4.313 3.263 -5.907 1.00 89.25 119 ASP A CA 1
ATOM 1047 C C . ASP A 1 119 ? 4.202 1.741 -5.741 1.00 89.25 119 ASP A C 1
ATOM 1049 O O . ASP A 1 119 ? 3.156 1.154 -6.022 1.00 89.25 119 ASP A O 1
ATOM 1053 N N . LEU A 1 120 ? 5.243 1.087 -5.219 1.00 91.88 120 LEU A N 1
ATOM 1054 C CA . LEU A 1 120 ? 5.197 -0.339 -4.899 1.00 91.88 120 LEU A CA 1
ATOM 1055 C C . LEU A 1 120 ? 4.140 -0.649 -3.820 1.00 91.88 120 LEU A C 1
ATOM 1057 O O . LEU A 1 120 ? 3.374 -1.608 -3.969 1.00 91.88 120 LEU A O 1
ATOM 1061 N N . ILE A 1 121 ? 4.037 0.178 -2.774 1.00 95.25 121 ILE A N 1
ATOM 1062 C CA . ILE A 1 121 ? 2.977 0.044 -1.762 1.00 95.25 121 ILE A CA 1
ATOM 1063 C C . ILE A 1 121 ? 1.597 0.309 -2.383 1.00 95.25 121 ILE A C 1
ATOM 1065 O O . ILE A 1 121 ? 0.654 -0.446 -2.136 1.00 95.25 121 ILE A O 1
ATOM 1069 N N . MET A 1 122 ? 1.462 1.316 -3.248 1.00 94.88 122 MET A N 1
ATOM 1070 C CA . MET A 1 122 ? 0.200 1.592 -3.941 1.00 94.88 122 MET A CA 1
ATOM 1071 C C . MET A 1 122 ? -0.207 0.457 -4.882 1.00 94.88 122 MET A C 1
ATOM 1073 O O . MET A 1 122 ? -1.392 0.126 -4.964 1.00 94.88 122 MET A O 1
ATOM 1077 N N . LYS A 1 123 ? 0.745 -0.201 -5.553 1.00 94.12 123 LYS A N 1
ATOM 1078 C CA . LYS A 1 123 ? 0.493 -1.418 -6.340 1.00 94.12 123 LYS A CA 1
ATOM 1079 C C . LYS A 1 123 ? -0.005 -2.553 -5.453 1.00 94.12 123 LYS A C 1
ATOM 1081 O O . LYS A 1 123 ? -0.993 -3.190 -5.820 1.00 94.12 123 LYS A O 1
ATOM 1086 N N . TYR A 1 124 ? 0.606 -2.763 -4.287 1.00 97.25 124 TYR A N 1
ATOM 1087 C CA . TYR A 1 124 ? 0.110 -3.722 -3.297 1.00 97.25 124 TYR A CA 1
ATOM 1088 C C . TYR A 1 124 ? -1.345 -3.417 -2.906 1.00 97.25 124 TYR A C 1
ATOM 1090 O O . TYR A 1 124 ? -2.197 -4.301 -2.962 1.00 97.25 124 TYR A O 1
ATOM 1098 N N . VAL A 1 125 ? -1.694 -2.164 -2.612 1.00 98.06 125 VAL A N 1
ATOM 1099 C CA . VAL A 1 125 ? -3.080 -1.831 -2.243 1.00 98.06 125 VAL A CA 1
ATOM 1100 C C . VAL A 1 125 ? -4.054 -2.015 -3.419 1.00 98.06 125 VAL A C 1
ATOM 1102 O O . VAL A 1 125 ? -5.053 -2.728 -3.317 1.00 98.06 125 VAL A O 1
ATOM 1105 N N . ARG A 1 126 ? -3.760 -1.403 -4.568 1.00 95.94 126 ARG A N 1
ATOM 1106 C CA . ARG A 1 126 ? -4.688 -1.313 -5.711 1.00 95.94 126 ARG A CA 1
ATOM 1107 C C . ARG A 1 126 ? -4.836 -2.600 -6.499 1.00 95.94 126 ARG A C 1
ATOM 1109 O O . ARG A 1 126 ? -5.924 -2.923 -6.974 1.00 95.94 126 ARG A O 1
ATOM 1116 N N . LYS A 1 127 ? -3.723 -3.296 -6.719 1.00 94.06 127 LYS A N 1
ATOM 1117 C CA . LYS A 1 127 ? -3.676 -4.476 -7.588 1.00 94.06 127 LYS A CA 1
ATOM 1118 C C . LYS A 1 127 ? -3.807 -5.770 -6.797 1.00 94.06 127 LYS A C 1
ATOM 1120 O O . LYS A 1 127 ? -4.251 -6.755 -7.377 1.00 94.06 127 LYS A O 1
ATOM 1125 N N . TRP A 1 128 ? -3.462 -5.766 -5.508 1.00 97.44 128 TRP A N 1
ATOM 1126 C CA . TRP A 1 128 ? -3.507 -6.963 -4.675 1.00 97.44 128 TRP A CA 1
ATOM 1127 C C . TRP A 1 128 ? -4.619 -6.910 -3.629 1.00 97.44 128 TRP A C 1
ATOM 1129 O O . TRP A 1 128 ? -5.629 -7.589 -3.803 1.00 97.44 128 TRP A O 1
ATOM 1139 N N . THR A 1 129 ? -4.507 -6.089 -2.582 1.00 98.44 129 THR A N 1
ATOM 1140 C CA . THR 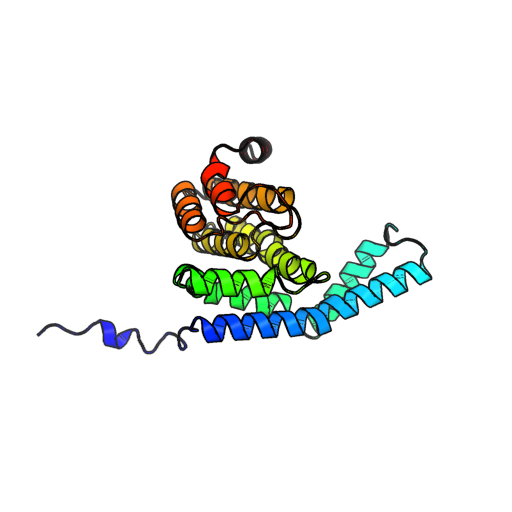A 1 129 ? -5.415 -6.190 -1.421 1.00 98.44 129 THR A CA 1
ATOM 1141 C C . THR A 1 129 ? -6.873 -5.887 -1.765 1.00 98.44 129 THR A C 1
ATOM 1143 O O . THR A 1 129 ? -7.758 -6.623 -1.333 1.00 98.44 129 THR A O 1
ATOM 1146 N N . ILE A 1 130 ? -7.143 -4.883 -2.609 1.00 98.25 130 ILE A N 1
ATOM 1147 C CA . ILE A 1 130 ? -8.502 -4.591 -3.093 1.00 98.25 130 ILE A CA 1
ATOM 1148 C C . ILE A 1 130 ? -9.075 -5.773 -3.885 1.00 98.25 130 ILE A C 1
ATOM 1150 O O . ILE A 1 130 ? -10.239 -6.125 -3.704 1.00 98.25 130 ILE A O 1
ATOM 1154 N N . GLN A 1 131 ? -8.279 -6.409 -4.748 1.00 98.12 131 GLN A N 1
ATOM 1155 C CA . GLN A 1 131 ? -8.740 -7.555 -5.540 1.00 98.12 131 GLN A CA 1
ATOM 1156 C C . GLN A 1 131 ? -9.018 -8.769 -4.656 1.00 98.12 131 GLN A C 1
ATOM 1158 O O . GLN A 1 131 ? -10.035 -9.435 -4.836 1.00 98.12 131 GLN A O 1
ATOM 1163 N N . GLN A 1 132 ? -8.168 -9.013 -3.660 1.00 98.50 132 GLN A N 1
ATOM 1164 C CA . GLN A 1 132 ? -8.374 -10.088 -2.696 1.00 98.50 132 GLN A CA 1
ATOM 1165 C C . GLN A 1 132 ? -9.590 -9.833 -1.798 1.00 98.50 132 GLN A C 1
ATOM 1167 O O . GLN A 1 132 ? -10.361 -10.750 -1.518 1.00 98.50 132 GLN A O 1
ATOM 1172 N N . LEU A 1 133 ? -9.841 -8.583 -1.403 1.00 98.50 133 LEU A N 1
ATOM 1173 C CA . LEU A 1 133 ? -11.057 -8.221 -0.677 1.00 98.50 133 LEU A CA 1
ATOM 1174 C C . LEU A 1 133 ? -12.306 -8.436 -1.549 1.00 98.50 133 LEU A C 1
ATOM 1176 O O . LEU A 1 133 ? -13.284 -9.027 -1.089 1.00 98.50 133 LEU A O 1
ATOM 1180 N N . LYS A 1 134 ? -12.261 -8.035 -2.828 1.00 97.94 134 LYS A N 1
ATOM 1181 C CA . LYS A 1 134 ? -13.337 -8.287 -3.805 1.00 97.94 134 LYS A CA 1
ATOM 1182 C C . LYS A 1 134 ? -13.585 -9.778 -4.041 1.00 97.94 134 LYS A C 1
ATOM 1184 O O . LYS A 1 134 ? -14.736 -10.163 -4.237 1.00 97.94 134 LYS A O 1
ATOM 1189 N N . SER A 1 135 ? -12.554 -10.617 -4.056 1.00 98.00 135 SER A N 1
ATOM 1190 C CA . SER A 1 135 ? -12.711 -12.050 -4.326 1.00 98.00 135 SER A CA 1
ATOM 1191 C C . SER A 1 135 ? -13.187 -12.818 -3.092 1.00 98.00 135 SER A C 1
ATOM 1193 O O . SER A 1 135 ? -14.141 -13.585 -3.184 1.00 98.00 135 SER A O 1
ATOM 1195 N N . THR A 1 136 ? -12.567 -12.579 -1.937 1.00 98.00 136 THR A N 1
ATOM 1196 C CA . THR A 1 136 ? -12.760 -13.396 -0.728 1.00 98.00 136 THR A CA 1
ATOM 1197 C C . THR A 1 136 ? -13.779 -12.825 0.255 1.00 98.00 136 THR A C 1
ATOM 1199 O O . THR A 1 136 ? -14.429 -13.580 0.969 1.00 98.00 136 THR A O 1
ATOM 1202 N N . GLY A 1 137 ? -13.924 -11.497 0.321 1.00 97.50 137 GLY A N 1
ATOM 1203 C CA . GLY A 1 137 ? -14.687 -10.835 1.382 1.00 97.50 137 GLY A CA 1
ATOM 1204 C C . GLY A 1 137 ? -14.082 -10.990 2.782 1.00 97.50 137 GLY A C 1
ATOM 1205 O O . GLY A 1 137 ? -14.764 -10.731 3.770 1.00 97.50 137 GLY A O 1
ATOM 1206 N N . GLU A 1 138 ? -12.819 -11.408 2.910 1.00 97.94 138 GLU A N 1
ATOM 1207 C CA . GLU A 1 138 ? -12.188 -11.544 4.222 1.00 97.94 138 GLU A CA 1
ATOM 1208 C C . GLU A 1 138 ? -11.692 -10.193 4.747 1.00 97.94 138 GLU A C 1
ATOM 1210 O O . GLU A 1 138 ? -10.888 -9.497 4.122 1.00 97.94 138 GLU A O 1
ATOM 1215 N N . LYS A 1 139 ? -12.096 -9.862 5.975 1.00 98.00 139 LYS A N 1
ATOM 1216 C CA . LYS A 1 139 ? -11.704 -8.632 6.679 1.00 98.00 139 LYS A CA 1
ATOM 1217 C C . LYS A 1 139 ? -10.187 -8.437 6.809 1.00 98.00 139 LYS A C 1
ATOM 1219 O O . LYS A 1 139 ? -9.727 -7.299 6.883 1.00 98.00 139 LYS A O 1
ATOM 1224 N N . ALA A 1 140 ? -9.396 -9.511 6.807 1.00 98.25 140 ALA A N 1
ATOM 1225 C CA . ALA A 1 140 ? -7.937 -9.410 6.827 1.00 98.25 140 ALA A CA 1
ATOM 1226 C C . ALA A 1 140 ? -7.394 -8.599 5.635 1.00 98.25 140 ALA A C 1
ATOM 1228 O O . ALA A 1 140 ? -6.464 -7.814 5.810 1.00 98.25 140 ALA A O 1
ATOM 1229 N N . TRP A 1 141 ? -8.007 -8.710 4.450 1.00 98.69 141 TRP A N 1
ATOM 1230 C CA . TRP A 1 141 ? -7.598 -7.947 3.266 1.00 98.69 141 TRP A CA 1
ATOM 1231 C C . TRP A 1 141 ? -7.901 -6.455 3.380 1.00 98.69 141 TRP A C 1
ATOM 1233 O O . TRP A 1 141 ? -7.093 -5.641 2.935 1.00 98.69 141 TRP A O 1
ATOM 1243 N N . LEU A 1 142 ? -9.000 -6.089 4.050 1.00 98.75 142 LEU A N 1
ATOM 1244 C CA . LEU A 1 142 ? -9.276 -4.694 4.391 1.00 98.75 142 LEU A CA 1
ATOM 1245 C C . LEU A 1 142 ? -8.170 -4.135 5.297 1.00 98.75 142 LEU A C 1
ATOM 1247 O O . LEU A 1 142 ? -7.590 -3.098 4.987 1.00 98.75 142 LEU A O 1
ATOM 1251 N N . LEU A 1 143 ? -7.832 -4.841 6.381 1.00 98.75 143 LEU A N 1
ATOM 1252 C CA . LEU A 1 143 ? -6.794 -4.397 7.321 1.00 98.75 143 LEU A CA 1
ATOM 1253 C C . LEU A 1 143 ? -5.418 -4.282 6.651 1.00 98.75 143 LEU A C 1
ATOM 1255 O O . LEU A 1 143 ? -4.720 -3.291 6.854 1.00 98.75 143 LEU A O 1
ATOM 1259 N N . ARG A 1 144 ? -5.055 -5.251 5.807 1.00 98.69 144 ARG A N 1
ATOM 1260 C CA . ARG A 1 144 ? -3.831 -5.228 4.993 1.00 98.69 144 ARG A CA 1
ATOM 1261 C C . ARG A 1 144 ? -3.768 -4.010 4.073 1.00 98.69 144 ARG A C 1
ATOM 1263 O O . ARG A 1 144 ? -2.737 -3.341 4.025 1.00 98.69 144 ARG A O 1
ATOM 1270 N N . GLY A 1 145 ? -4.865 -3.704 3.377 1.00 98.69 145 GLY A N 1
ATOM 1271 C CA . GLY A 1 145 ? -4.973 -2.518 2.528 1.00 98.69 145 GLY A CA 1
ATOM 1272 C C . GLY A 1 145 ? -4.820 -1.221 3.323 1.00 98.69 145 GLY A C 1
ATOM 1273 O O . GLY A 1 145 ? -4.026 -0.365 2.945 1.00 98.69 145 GLY A O 1
ATOM 1274 N N . LEU A 1 146 ? -5.503 -1.106 4.465 1.00 98.75 146 LEU A N 1
ATOM 1275 C CA . LEU A 1 146 ? -5.410 0.064 5.342 1.00 98.75 146 LEU A CA 1
ATOM 1276 C C . LEU A 1 146 ? -4.004 0.256 5.924 1.00 98.75 146 LEU A C 1
ATOM 1278 O O . LEU A 1 146 ? -3.509 1.379 5.954 1.00 98.75 146 LEU A O 1
ATOM 1282 N N . VAL A 1 147 ? -3.327 -0.818 6.341 1.00 98.75 147 VAL A N 1
ATOM 1283 C CA . VAL A 1 147 ? -1.924 -0.744 6.783 1.00 98.75 147 VAL A CA 1
ATOM 1284 C C . VAL A 1 147 ? -1.017 -0.283 5.644 1.00 98.75 147 VAL A C 1
ATOM 1286 O O . VAL A 1 147 ? -0.188 0.597 5.864 1.00 98.75 147 VAL A O 1
ATOM 1289 N N . GLY A 1 148 ? -1.211 -0.802 4.427 1.00 98.19 148 GLY A N 1
ATOM 1290 C CA . GLY A 1 148 ? -0.501 -0.327 3.236 1.00 98.19 148 GLY A CA 1
ATOM 1291 C C . GLY A 1 148 ? -0.678 1.178 3.022 1.00 98.19 148 GLY A C 1
ATOM 1292 O O . GLY A 1 148 ? 0.309 1.899 2.918 1.00 98.19 148 GLY A O 1
ATOM 1293 N N . MET A 1 149 ? -1.918 1.673 3.078 1.00 98.12 149 MET A N 1
ATOM 1294 C CA . MET A 1 149 ? -2.213 3.108 2.975 1.00 98.12 149 MET A CA 1
ATOM 1295 C C . MET A 1 149 ? -1.574 3.930 4.106 1.00 98.12 149 MET A C 1
ATOM 1297 O O . MET A 1 149 ? -1.052 5.011 3.863 1.00 98.12 149 MET A O 1
ATOM 1301 N N . SER A 1 150 ? -1.567 3.424 5.342 1.00 98.25 150 SER A N 1
ATOM 1302 C CA . SER A 1 150 ? -0.919 4.095 6.479 1.00 98.25 150 SER A CA 1
ATOM 1303 C C . SER A 1 150 ? 0.604 4.177 6.324 1.00 98.25 150 SER A C 1
ATOM 1305 O O . SER A 1 150 ? 1.226 5.125 6.807 1.00 98.25 150 SER A O 1
ATOM 1307 N N . ILE A 1 151 ? 1.218 3.170 5.698 1.00 97.00 151 ILE A N 1
ATOM 1308 C CA . ILE A 1 151 ? 2.656 3.137 5.415 1.00 97.00 151 ILE A CA 1
ATOM 1309 C C . ILE A 1 151 ? 3.002 4.087 4.262 1.00 97.00 151 ILE A C 1
ATOM 1311 O O . ILE A 1 151 ? 3.955 4.848 4.397 1.00 97.00 151 ILE A O 1
ATOM 1315 N N . GLU A 1 152 ? 2.227 4.064 3.173 1.00 95.19 152 GLU A N 1
ATOM 1316 C CA . GLU A 1 152 ? 2.407 4.949 2.010 1.00 95.19 152 GLU A CA 1
ATOM 1317 C C . GLU A 1 152 ? 2.159 6.420 2.345 1.00 95.19 152 GLU A C 1
ATOM 1319 O O . GLU A 1 152 ? 2.888 7.290 1.886 1.00 95.19 152 GLU A O 1
ATOM 1324 N N . ASN A 1 153 ? 1.180 6.695 3.210 1.00 95.06 153 ASN A N 1
ATOM 1325 C CA . ASN A 1 153 ? 0.958 8.002 3.816 1.00 95.06 153 ASN A CA 1
ATOM 1326 C C . ASN A 1 153 ? 0.754 9.156 2.808 1.00 95.06 153 ASN A C 1
ATOM 1328 O O . ASN A 1 153 ? 1.194 10.269 3.077 1.00 95.06 153 ASN A O 1
ATOM 1332 N N . SER A 1 154 ? 0.068 8.934 1.682 1.00 91.56 154 SER A N 1
ATOM 1333 C CA . SER A 1 154 ? -0.188 9.949 0.640 1.00 91.56 154 SER A CA 1
ATOM 1334 C C . SER A 1 154 ? 1.088 10.626 0.130 1.00 91.56 154 SER A C 1
ATOM 1336 O O . SER A 1 154 ? 1.121 11.842 -0.081 1.00 91.56 154 SER A O 1
ATOM 1338 N N . GLY A 1 155 ? 2.158 9.853 -0.008 1.00 86.31 155 GLY A N 1
ATOM 1339 C CA . GLY A 1 155 ? 3.473 10.337 -0.391 1.00 86.31 155 GLY A CA 1
ATOM 1340 C C . GLY A 1 155 ? 3.541 10.839 -1.830 1.00 86.31 155 GLY A C 1
ATOM 1341 O O . GLY A 1 155 ? 4.125 11.893 -2.077 1.00 86.31 155 GLY A O 1
ATOM 1342 N N . ILE A 1 156 ? 2.867 10.148 -2.758 1.00 85.88 156 ILE A N 1
ATOM 1343 C CA . ILE A 1 156 ? 2.908 10.476 -4.194 1.00 85.88 156 ILE A CA 1
ATOM 1344 C C . ILE A 1 156 ? 1.854 11.520 -4.568 1.00 85.88 156 ILE A C 1
ATOM 1346 O O . ILE A 1 156 ? 2.176 12.625 -4.997 1.00 85.88 156 ILE A O 1
ATOM 1350 N N . ASP A 1 157 ? 0.578 11.155 -4.447 1.00 88.12 157 ASP A N 1
ATOM 1351 C CA . ASP A 1 157 ? -0.560 11.998 -4.809 1.00 88.12 157 ASP A CA 1
ATOM 1352 C C . ASP A 1 157 ? -1.734 11.656 -3.891 1.00 88.12 157 ASP A C 1
ATOM 1354 O O . ASP A 1 157 ? -2.220 10.524 -3.834 1.00 88.12 157 ASP A O 1
ATOM 1358 N N . TYR A 1 158 ? -2.219 12.653 -3.157 1.00 89.62 158 TYR A N 1
ATOM 1359 C CA . TYR A 1 158 ? -3.309 12.456 -2.209 1.00 89.62 158 TYR A CA 1
ATOM 1360 C C . TYR A 1 158 ? -4.613 11.964 -2.859 1.00 89.62 158 TYR A C 1
ATOM 1362 O O . TYR A 1 158 ? -5.394 11.280 -2.196 1.00 89.62 158 TYR A O 1
ATOM 1370 N N . ARG A 1 159 ? -4.891 12.314 -4.125 1.00 93.06 159 ARG A N 1
ATOM 1371 C CA . ARG A 1 159 ? -6.129 11.918 -4.838 1.00 93.06 159 ARG A CA 1
ATOM 1372 C C . ARG A 1 159 ? -6.159 10.420 -5.072 1.00 93.06 159 ARG A C 1
ATOM 1374 O O . ARG A 1 159 ? -7.201 9.766 -5.000 1.00 93.06 159 ARG A O 1
ATOM 1381 N N . ASP A 1 160 ? -4.978 9.899 -5.318 1.00 93.38 160 ASP A N 1
ATOM 1382 C CA . ASP A 1 160 ? -4.671 8.516 -5.567 1.00 93.38 160 ASP A CA 1
ATOM 1383 C C . ASP A 1 160 ? -4.880 7.676 -4.293 1.00 93.38 160 ASP A C 1
ATOM 1385 O O . ASP A 1 160 ? -5.510 6.606 -4.335 1.00 93.38 160 ASP A O 1
ATOM 1389 N N . SER A 1 161 ? -4.435 8.189 -3.147 1.00 95.00 161 SER A N 1
ATOM 1390 C CA . SER A 1 161 ? -4.682 7.586 -1.835 1.00 95.00 161 SER A CA 1
ATOM 1391 C C . SER A 1 161 ? -6.156 7.682 -1.433 1.00 95.00 161 SER A C 1
ATOM 1393 O O . SER A 1 161 ? -6.753 6.691 -1.009 1.00 95.00 161 SER A O 1
ATOM 1395 N N . LEU A 1 162 ? -6.785 8.837 -1.664 1.00 95.88 162 LEU A N 1
ATOM 1396 C CA . LEU A 1 162 ? -8.208 9.072 -1.416 1.00 95.88 162 LEU A CA 1
ATOM 1397 C C . LEU A 1 162 ? -9.103 8.104 -2.216 1.00 95.88 162 LEU A C 1
ATOM 1399 O O . LEU A 1 162 ? -10.022 7.507 -1.656 1.00 95.88 162 LEU A O 1
ATOM 1403 N N . THR A 1 163 ? -8.807 7.897 -3.501 1.00 96.38 163 THR A N 1
ATOM 1404 C CA . THR A 1 163 ? -9.544 6.961 -4.368 1.00 96.38 163 THR A CA 1
ATOM 1405 C C . THR A 1 163 ? -9.394 5.516 -3.893 1.00 96.38 163 THR A C 1
ATOM 1407 O O . THR A 1 163 ? -10.374 4.773 -3.855 1.00 96.38 163 THR A O 1
ATOM 1410 N N . SER A 1 164 ? -8.188 5.124 -3.470 1.00 97.44 164 SER A N 1
ATOM 1411 C CA . SER A 1 164 ? -7.912 3.759 -2.993 1.00 97.44 164 SER A CA 1
ATOM 1412 C C . SER A 1 164 ? -8.609 3.471 -1.656 1.00 97.44 164 SER A C 1
ATOM 1414 O O . SER A 1 164 ? -9.171 2.393 -1.467 1.00 97.44 164 SER A O 1
ATOM 1416 N N . LEU A 1 165 ? -8.644 4.450 -0.744 1.00 98.38 165 LEU A N 1
ATOM 1417 C CA . LEU A 1 165 ? -9.393 4.358 0.514 1.00 98.38 165 LEU A CA 1
ATOM 1418 C C . LEU A 1 165 ? -10.905 4.272 0.273 1.00 98.38 165 LEU A C 1
ATOM 1420 O O . LEU A 1 165 ? -11.577 3.459 0.905 1.00 98.38 165 LEU A O 1
ATOM 1424 N N . ALA A 1 166 ? -11.439 5.071 -0.655 1.00 98.06 166 ALA A N 1
ATOM 1425 C CA . ALA A 1 166 ? -12.849 5.004 -1.033 1.00 98.06 166 ALA A CA 1
ATOM 1426 C C . ALA A 1 166 ? -13.217 3.627 -1.607 1.00 98.06 166 ALA A C 1
ATOM 1428 O O . ALA A 1 166 ? -14.255 3.070 -1.252 1.00 98.06 166 ALA A O 1
ATOM 1429 N N . GLU A 1 167 ? -12.341 3.054 -2.434 1.00 98.19 167 GLU A N 1
ATOM 1430 C CA . GLU A 1 167 ? -12.539 1.724 -3.003 1.00 98.19 167 GLU A CA 1
ATOM 1431 C C . GLU A 1 167 ? -12.492 0.617 -1.944 1.00 98.19 167 GLU A C 1
ATOM 1433 O O . GLU A 1 167 ? -13.390 -0.224 -1.917 1.00 98.19 167 GLU A O 1
ATOM 1438 N N . LEU A 1 168 ? -11.510 0.634 -1.035 1.00 98.50 168 LEU A N 1
ATOM 1439 C CA . LEU A 1 168 ? -11.454 -0.301 0.097 1.00 98.50 168 LEU A CA 1
ATOM 1440 C C . LEU A 1 168 ? -12.736 -0.242 0.938 1.00 98.50 168 LEU A C 1
ATOM 1442 O O . LEU A 1 168 ? -13.278 -1.283 1.307 1.00 98.50 168 LEU A O 1
ATOM 1446 N N . TYR A 1 169 ? -13.233 0.966 1.215 1.00 98.62 169 TYR A N 1
ATOM 1447 C CA . TYR A 1 169 ? -14.450 1.171 1.997 1.00 98.62 169 TYR A CA 1
ATOM 1448 C C . TYR A 1 169 ? -15.685 0.616 1.277 1.00 98.62 169 TYR A C 1
ATOM 1450 O O . TYR A 1 169 ? -16.459 -0.133 1.869 1.00 98.62 169 TYR A O 1
ATOM 1458 N N . ALA A 1 170 ? -15.867 0.963 -0.001 1.00 98.25 170 ALA A N 1
ATOM 1459 C CA . ALA A 1 170 ? -17.009 0.515 -0.794 1.00 98.25 170 ALA A CA 1
ATOM 1460 C C . ALA A 1 170 ? -17.026 -1.013 -0.959 1.00 98.25 170 ALA A C 1
ATOM 1462 O O . ALA A 1 170 ? -18.053 -1.643 -0.727 1.00 98.25 170 ALA A O 1
ATOM 1463 N N . VAL A 1 171 ? -15.880 -1.618 -1.288 1.00 98.06 171 VAL A N 1
ATOM 1464 C CA . VAL A 1 171 ? -15.768 -3.076 -1.445 1.00 98.06 171 VAL A CA 1
ATOM 1465 C C . VAL A 1 171 ? -16.019 -3.799 -0.119 1.00 98.06 171 VAL A C 1
ATOM 1467 O O . VAL A 1 171 ? -16.656 -4.849 -0.112 1.00 98.06 171 VAL A O 1
ATOM 1470 N N . ALA A 1 172 ? -15.543 -3.265 1.008 1.00 98.31 172 ALA A N 1
ATOM 1471 C CA . ALA A 1 172 ? -15.810 -3.863 2.314 1.00 98.31 172 ALA A CA 1
ATOM 1472 C C . ALA A 1 172 ? -17.319 -3.931 2.608 1.00 98.31 172 ALA A C 1
ATOM 1474 O O . ALA A 1 172 ? -17.818 -4.996 2.975 1.00 98.31 172 ALA A O 1
ATOM 1475 N N . GLU A 1 173 ? -18.053 -2.838 2.376 1.00 97.56 173 GLU A N 1
ATOM 1476 C CA . GLU A 1 173 ? -19.511 -2.818 2.546 1.00 97.56 173 GLU A CA 1
ATOM 1477 C C . GLU A 1 173 ? -20.231 -3.782 1.595 1.00 97.56 173 GLU A C 1
ATOM 1479 O O . GLU A 1 173 ? -21.127 -4.505 2.028 1.00 97.56 173 GLU A O 1
ATOM 1484 N N . GLU A 1 174 ? -19.824 -3.848 0.322 1.00 97.25 174 GLU A N 1
ATOM 1485 C CA . GLU A 1 174 ? -20.368 -4.812 -0.653 1.00 97.25 174 GLU A CA 1
ATOM 1486 C C . GLU A 1 174 ? -20.213 -6.264 -0.181 1.00 97.25 174 GLU A C 1
ATOM 1488 O O . GLU A 1 174 ? -21.028 -7.127 -0.508 1.00 97.25 174 GLU A O 1
ATOM 1493 N N . LYS A 1 175 ? -19.168 -6.541 0.604 1.00 97.69 175 LYS A N 1
ATOM 1494 C CA . LYS A 1 175 ? -18.888 -7.852 1.199 1.00 97.69 175 LYS A CA 1
ATOM 1495 C C . LYS A 1 175 ? -19.497 -8.043 2.586 1.00 97.69 175 LYS A C 1
ATOM 1497 O O . LYS A 1 175 ? -19.199 -9.037 3.243 1.00 97.69 175 LYS A O 1
ATOM 1502 N N . GLY A 1 176 ? -20.364 -7.132 3.027 1.00 97.56 176 GLY A N 1
ATOM 1503 C CA . GLY A 1 176 ? -21.051 -7.217 4.316 1.00 97.56 176 GLY A CA 1
ATOM 1504 C C . GLY A 1 176 ? -20.152 -6.946 5.525 1.00 97.56 176 GLY A C 1
ATOM 1505 O O . GLY A 1 176 ? -20.526 -7.270 6.651 1.00 97.56 176 GLY A O 1
ATOM 1506 N N . ILE A 1 177 ? -18.969 -6.364 5.316 1.00 98.19 177 ILE A N 1
ATOM 1507 C CA . ILE A 1 177 ? -18.094 -5.891 6.391 1.00 98.19 177 ILE A CA 1
ATOM 1508 C C . ILE A 1 177 ? -18.523 -4.463 6.739 1.00 98.19 177 ILE A C 1
ATOM 1510 O O . ILE A 1 177 ? -18.726 -3.658 5.839 1.00 98.19 177 ILE A O 1
ATOM 1514 N N . ASP A 1 178 ? -18.616 -4.123 8.028 1.00 97.31 178 ASP A N 1
ATOM 1515 C CA . ASP A 1 178 ? -18.684 -2.722 8.474 1.00 97.31 178 ASP A CA 1
ATOM 1516 C C . ASP A 1 178 ? -17.256 -2.149 8.572 1.00 97.31 178 ASP A C 1
ATOM 1518 O O . ASP A 1 178 ? -16.535 -2.470 9.527 1.00 97.31 178 ASP A O 1
ATOM 1522 N N . PRO A 1 179 ? -16.810 -1.319 7.609 1.00 98.12 179 PRO A N 1
ATOM 1523 C CA . PRO A 1 179 ? -15.437 -0.835 7.580 1.00 98.12 179 PRO A CA 1
ATOM 1524 C C . PRO A 1 179 ? -15.184 0.310 8.565 1.00 98.12 179 PRO A C 1
ATOM 1526 O O . PRO A 1 179 ? -14.025 0.603 8.857 1.00 98.12 179 PRO A O 1
ATOM 1529 N N . LYS A 1 180 ? -16.223 0.979 9.090 1.00 97.94 180 LYS A N 1
ATOM 1530 C CA . LYS A 1 180 ? -16.070 2.251 9.816 1.00 97.94 180 LYS A CA 1
ATOM 1531 C C . LYS A 1 180 ? -15.110 2.128 10.998 1.00 97.94 180 LYS A C 1
ATOM 1533 O O . LYS A 1 180 ? -14.204 2.944 11.157 1.00 97.94 180 LYS A O 1
ATOM 1538 N N . ASN A 1 181 ? -15.286 1.081 11.799 1.00 97.00 181 ASN A N 1
ATOM 1539 C CA . ASN A 1 181 ? -14.461 0.847 12.981 1.00 97.00 181 ASN A CA 1
ATOM 1540 C C . ASN A 1 181 ? -13.013 0.485 12.629 1.00 97.00 181 ASN A C 1
ATOM 1542 O O . ASN A 1 181 ? -12.102 0.834 13.374 1.00 97.00 181 ASN A O 1
ATOM 1546 N N . ASP A 1 182 ? -12.781 -0.216 11.519 1.00 98.50 182 ASP A N 1
ATOM 1547 C CA . ASP A 1 182 ? -11.429 -0.607 11.113 1.00 98.50 182 ASP A CA 1
ATOM 1548 C C . ASP A 1 182 ? -10.660 0.571 10.513 1.00 98.50 182 ASP A C 1
ATOM 1550 O O . ASP A 1 182 ? -9.498 0.773 10.859 1.00 98.50 182 ASP A O 1
ATOM 1554 N N . PHE A 1 183 ? -11.323 1.404 9.705 1.00 98.69 183 PHE A N 1
ATOM 1555 C CA . PHE A 1 183 ? -10.755 2.669 9.238 1.00 98.69 183 PHE A CA 1
ATOM 1556 C C . PHE A 1 183 ? -10.369 3.573 10.408 1.00 98.69 183 PHE A C 1
ATOM 1558 O O . PHE A 1 183 ? -9.252 4.080 10.421 1.00 98.69 183 PHE A O 1
ATOM 1565 N N . GLN A 1 184 ? -11.232 3.716 11.422 1.00 98.50 184 GLN A N 1
ATOM 1566 C CA . GLN A 1 184 ? -10.904 4.521 12.602 1.00 98.50 184 GLN A CA 1
ATOM 1567 C C . GLN A 1 184 ? -9.699 3.958 13.370 1.00 98.50 184 GLN A C 1
ATOM 1569 O O . GLN A 1 184 ? -8.783 4.701 13.708 1.00 98.50 184 GLN A O 1
ATOM 1574 N N . LYS A 1 185 ? -9.649 2.640 13.596 1.00 98.25 185 LYS A N 1
ATOM 1575 C CA . LYS A 1 185 ? -8.517 2.004 14.292 1.00 98.25 185 LYS A CA 1
ATOM 1576 C C . LYS A 1 185 ? -7.189 2.235 13.580 1.00 98.25 185 LYS A C 1
ATOM 1578 O O . LYS A 1 185 ? -6.181 2.474 14.240 1.00 98.25 185 LYS A O 1
ATOM 1583 N N . ILE A 1 186 ? -7.169 2.137 12.249 1.00 98.62 186 ILE A N 1
ATOM 1584 C CA . ILE A 1 186 ? -5.940 2.379 11.488 1.00 98.62 186 ILE A CA 1
ATOM 1585 C C . ILE A 1 186 ? -5.633 3.879 11.400 1.00 98.62 186 ILE A C 1
ATOM 1587 O O . ILE A 1 186 ? -4.466 4.261 11.500 1.00 98.62 186 ILE A O 1
ATOM 1591 N N . ALA A 1 187 ? -6.649 4.742 11.320 1.00 98.56 187 ALA A N 1
ATOM 1592 C CA . ALA A 1 187 ? -6.480 6.191 11.406 1.00 98.56 187 ALA A CA 1
ATOM 1593 C C . ALA A 1 187 ? -5.745 6.598 12.694 1.00 98.56 187 ALA A C 1
ATOM 1595 O O . ALA A 1 187 ? -4.792 7.372 12.637 1.00 98.56 187 ALA A O 1
ATOM 1596 N N . ASP A 1 188 ? -6.117 6.020 13.840 1.00 98.50 188 ASP A N 1
ATOM 1597 C CA . ASP A 1 188 ? -5.535 6.348 15.148 1.00 98.50 188 ASP A CA 1
ATOM 1598 C C . ASP A 1 188 ? -4.025 6.057 15.245 1.00 98.50 188 ASP A C 1
ATOM 1600 O O . ASP A 1 188 ? -3.322 6.698 16.030 1.00 98.50 188 ASP A O 1
ATOM 1604 N N . ILE A 1 189 ? -3.509 5.126 14.433 1.00 98.25 189 ILE A N 1
ATOM 1605 C CA . ILE A 1 189 ? -2.081 4.768 14.370 1.00 98.25 189 ILE A CA 1
ATOM 1606 C C . ILE A 1 189 ? -1.344 5.345 13.143 1.00 98.25 189 ILE A C 1
ATOM 1608 O O . ILE A 1 189 ? -0.116 5.212 13.035 1.00 98.25 189 ILE A O 1
ATOM 1612 N N . SER A 1 190 ? -2.079 5.989 12.233 1.00 98.31 190 SER A N 1
ATOM 1613 C CA . SER A 1 190 ? -1.559 6.637 11.023 1.00 98.31 190 SER A CA 1
ATOM 1614 C C . SER A 1 190 ? -0.880 7.975 11.334 1.00 98.31 190 SER A C 1
ATOM 1616 O O . SER A 1 190 ? -0.955 8.487 12.451 1.00 98.31 190 SER A O 1
ATOM 1618 N N . SER A 1 191 ? -0.177 8.545 10.349 1.00 96.62 191 SER A N 1
ATOM 1619 C CA . SER A 1 191 ? 0.491 9.838 10.528 1.00 96.62 191 SER A CA 1
ATOM 1620 C C . SER A 1 191 ? -0.508 10.991 10.643 1.00 96.62 191 SER A C 1
ATOM 1622 O O . SER A 1 191 ? -1.477 11.063 9.882 1.00 96.62 191 SER A O 1
ATOM 1624 N N . ASP A 1 192 ? -0.220 11.910 11.563 1.00 97.19 192 ASP A N 1
ATOM 1625 C CA . ASP A 1 192 ? -0.857 13.231 11.681 1.00 97.19 192 ASP A CA 1
ATOM 1626 C C . ASP A 1 192 ? -0.015 14.338 11.009 1.00 97.19 192 ASP A C 1
ATOM 1628 O O . ASP A 1 192 ? -0.402 15.500 10.955 1.00 97.19 192 ASP A O 1
ATOM 1632 N N . GLU A 1 193 ? 1.157 13.989 10.469 1.00 94.25 193 GLU A N 1
ATOM 1633 C CA . GLU A 1 193 ? 1.965 14.926 9.687 1.00 94.25 193 GLU A CA 1
ATOM 1634 C C . GLU A 1 193 ? 1.329 15.171 8.312 1.00 94.25 193 GLU A C 1
ATOM 1636 O O . GLU A 1 193 ? 0.771 14.257 7.693 1.00 94.25 193 GLU A O 1
ATOM 1641 N N . THR A 1 194 ? 1.469 16.397 7.805 1.00 92.12 194 THR A N 1
ATOM 1642 C CA . THR A 1 194 ? 1.139 16.723 6.415 1.00 92.12 194 THR A CA 1
ATOM 1643 C C . THR A 1 194 ? 2.008 15.879 5.474 1.00 92.12 194 THR A C 1
ATOM 1645 O O . THR A 1 194 ? 3.236 15.914 5.602 1.00 92.12 194 THR A O 1
ATOM 1648 N N . PRO A 1 195 ? 1.408 15.107 4.553 1.00 90.62 195 PRO A N 1
ATOM 1649 C CA . PRO A 1 195 ? 2.158 14.234 3.661 1.00 90.62 195 PRO A CA 1
ATOM 1650 C C . PRO A 1 195 ? 2.814 15.017 2.516 1.00 90.62 195 PRO A C 1
ATOM 1652 O O . PRO A 1 195 ? 2.457 16.161 2.254 1.00 90.62 195 PRO A O 1
ATOM 1655 N N . ALA A 1 196 ? 3.763 14.405 1.805 1.00 87.06 196 ALA A N 1
ATOM 1656 C CA . ALA A 1 196 ? 4.448 15.069 0.692 1.00 87.06 196 ALA A CA 1
ATOM 1657 C C . ALA A 1 196 ? 3.516 15.320 -0.511 1.00 87.06 196 ALA A C 1
ATOM 1659 O O . ALA A 1 196 ? 3.547 16.397 -1.105 1.00 87.06 196 ALA A O 1
ATOM 1660 N N . GLY A 1 197 ? 2.642 14.360 -0.830 1.00 86.44 197 GLY A N 1
ATOM 1661 C CA . GLY A 1 197 ? 1.737 14.407 -1.980 1.00 86.44 197 GLY A CA 1
ATOM 1662 C C . GLY A 1 197 ? 0.417 15.151 -1.744 1.00 86.44 197 GLY A C 1
ATOM 1663 O O . GLY A 1 197 ? -0.487 15.064 -2.579 1.00 86.44 197 GLY A O 1
ATOM 1664 N N . GLY A 1 198 ? 0.242 15.860 -0.618 1.00 86.69 198 GLY A N 1
ATOM 1665 C CA . GLY A 1 198 ? -0.991 16.606 -0.343 1.00 86.69 198 GLY A CA 1
ATOM 1666 C C . GLY A 1 198 ? -1.031 17.360 0.984 1.00 86.69 198 GLY A C 1
ATOM 1667 O O . GLY A 1 198 ? -0.052 17.458 1.704 1.00 86.69 198 GLY A O 1
ATOM 1668 N N . SER A 1 199 ? -2.198 17.912 1.322 1.00 89.56 199 SER A N 1
ATOM 1669 C CA . SER A 1 199 ? -2.377 18.776 2.503 1.00 89.56 199 SER A CA 1
ATOM 1670 C C . SER A 1 199 ? -3.128 18.127 3.669 1.00 89.56 199 SER A C 1
ATOM 1672 O O . SER A 1 199 ? -3.212 18.712 4.746 1.00 89.56 199 SER A O 1
ATOM 1674 N N . THR A 1 200 ? -3.708 16.940 3.469 1.00 93.50 200 THR A N 1
ATOM 1675 C CA . THR A 1 200 ? -4.517 16.251 4.486 1.00 93.50 200 THR A CA 1
ATOM 1676 C C . THR A 1 200 ? -3.734 15.076 5.072 1.00 93.50 200 THR A C 1
ATOM 1678 O O . THR A 1 200 ? -3.393 14.168 4.313 1.00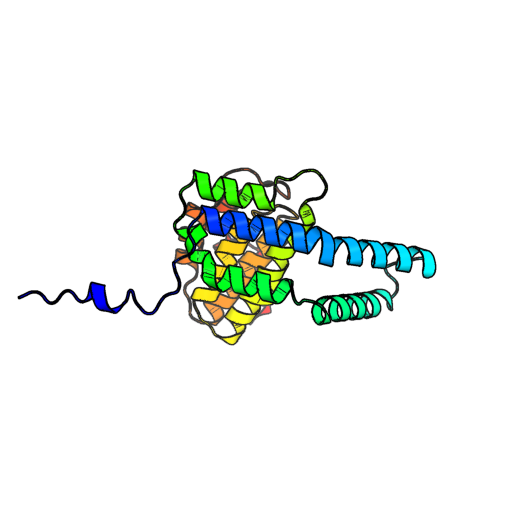 93.50 200 THR A O 1
ATOM 1681 N N . PRO A 1 201 ? -3.477 15.047 6.393 1.00 96.56 201 PRO A N 1
ATOM 1682 C CA . PRO A 1 201 ? -2.830 13.912 7.048 1.00 96.56 201 PRO A CA 1
ATOM 1683 C C . PRO A 1 201 ? -3.583 12.596 6.833 1.00 96.56 201 PRO A C 1
ATOM 1685 O O . PRO A 1 201 ? -4.818 12.576 6.843 1.00 96.56 201 PRO A O 1
ATOM 1688 N N . MET A 1 202 ? -2.852 11.483 6.702 1.00 97.25 202 MET A N 1
ATOM 1689 C CA . MET A 1 202 ? -3.445 10.158 6.467 1.00 97.25 202 MET A CA 1
ATOM 1690 C C . MET A 1 202 ? -4.416 9.750 7.581 1.00 97.25 202 MET A C 1
ATOM 1692 O O . MET A 1 202 ? -5.486 9.212 7.302 1.00 97.25 202 MET A O 1
ATOM 1696 N N . LYS A 1 203 ? -4.097 10.088 8.839 1.00 98.19 203 LYS A N 1
ATOM 1697 C CA . LYS A 1 203 ? -5.005 9.917 9.981 1.00 98.19 203 LYS A CA 1
ATOM 1698 C C . LYS A 1 203 ? -6.373 10.548 9.723 1.00 98.19 203 LYS A C 1
ATOM 1700 O O . LYS A 1 203 ? -7.399 9.888 9.864 1.00 98.19 203 LYS A O 1
ATOM 1705 N N . LYS A 1 204 ? -6.393 11.816 9.308 1.00 97.81 204 LYS A N 1
ATOM 1706 C CA . LYS A 1 204 ? -7.638 12.531 9.013 1.00 97.81 204 LYS A CA 1
ATOM 1707 C C . LYS A 1 204 ? -8.345 11.940 7.795 1.00 97.81 204 LYS A C 1
ATOM 1709 O O . LYS A 1 204 ? -9.551 11.718 7.835 1.00 97.81 204 LYS A O 1
ATOM 1714 N N . LEU A 1 205 ? -7.590 11.634 6.740 1.00 96.44 205 LEU A N 1
ATOM 1715 C CA . LEU A 1 205 ? -8.127 11.067 5.506 1.00 96.44 205 LEU A CA 1
ATOM 1716 C C . LEU A 1 205 ? -8.890 9.758 5.763 1.00 96.44 205 LEU A C 1
ATOM 1718 O O . LEU A 1 205 ? -10.006 9.591 5.275 1.00 96.44 205 LEU A O 1
ATOM 1722 N N . MET A 1 206 ? -8.318 8.854 6.563 1.00 98.12 206 MET A N 1
ATOM 1723 C CA . MET A 1 206 ? -8.953 7.588 6.934 1.00 98.12 206 MET A CA 1
ATOM 1724 C C . MET A 1 206 ? -10.158 7.768 7.861 1.00 98.12 206 MET A C 1
ATOM 1726 O O . MET A 1 206 ? -11.169 7.096 7.661 1.00 98.12 206 MET A O 1
ATOM 1730 N N . ALA A 1 207 ? -10.076 8.662 8.851 1.00 97.88 207 ALA A N 1
ATOM 1731 C CA . ALA A 1 207 ? -11.183 8.917 9.774 1.00 97.88 207 ALA A CA 1
ATOM 1732 C C . ALA A 1 207 ? -12.419 9.473 9.040 1.00 97.88 207 ALA A C 1
ATOM 1734 O O . ALA A 1 207 ? -13.549 9.029 9.264 1.00 97.88 207 ALA A O 1
ATOM 1735 N N . ASP A 1 208 ? -12.200 10.384 8.090 1.00 97.12 208 ASP A N 1
ATOM 1736 C CA . ASP A 1 208 ? -13.273 11.149 7.451 1.00 97.12 208 ASP A CA 1
ATOM 1737 C C . ASP A 1 208 ? -13.802 10.513 6.152 1.00 97.12 208 ASP A C 1
ATOM 1739 O O . ASP A 1 208 ? -14.840 10.947 5.639 1.00 97.12 208 ASP A O 1
ATOM 1743 N N . ILE A 1 209 ? -13.154 9.462 5.622 1.00 97.06 209 ILE A N 1
ATOM 1744 C CA . ILE A 1 209 ? -13.465 8.878 4.299 1.00 97.06 209 ILE A CA 1
ATOM 1745 C C . ILE A 1 209 ? -14.943 8.515 4.120 1.00 97.06 209 ILE A C 1
ATOM 1747 O O . ILE A 1 209 ? -15.500 8.692 3.034 1.00 97.06 209 ILE A O 1
ATOM 1751 N N . HIS A 1 210 ? -15.594 8.063 5.194 1.00 95.62 210 HIS A N 1
ATOM 1752 C CA . HIS A 1 210 ? -16.994 7.642 5.215 1.00 95.62 210 HIS A CA 1
ATOM 1753 C C . HIS A 1 210 ? -17.963 8.771 4.815 1.00 95.62 210 HIS A C 1
ATOM 1755 O O . HIS A 1 210 ? -19.073 8.511 4.354 1.00 95.62 210 HIS A O 1
ATOM 1761 N N . SER A 1 211 ? -17.532 10.025 4.970 1.00 94.19 211 SER A N 1
ATOM 1762 C CA . SER A 1 211 ? -18.285 11.236 4.635 1.00 94.19 211 SER A CA 1
ATOM 1763 C C . SER A 1 211 ? -17.842 11.886 3.314 1.00 94.19 211 SER A C 1
ATOM 1765 O O . SER A 1 211 ? -18.418 12.891 2.886 1.00 94.19 211 SER A O 1
ATOM 1767 N N . SER A 1 212 ? -16.839 11.322 2.639 1.00 94.81 212 SER A N 1
ATOM 1768 C CA . SER A 1 212 ? -16.235 11.920 1.447 1.00 94.81 212 SER A CA 1
ATOM 1769 C C . SER A 1 212 ? -17.148 11.856 0.214 1.00 94.81 212 SER A C 1
ATOM 1771 O O . SER A 1 212 ? -17.961 10.943 0.047 1.00 94.81 212 SER A O 1
ATOM 1773 N N . ALA A 1 213 ? -17.012 12.841 -0.681 1.00 94.19 213 ALA A N 1
ATOM 1774 C CA . ALA A 1 213 ? -17.745 12.863 -1.948 1.00 94.19 213 ALA A CA 1
ATOM 1775 C C . ALA A 1 213 ? -17.333 11.713 -2.877 1.00 94.19 213 ALA A C 1
ATOM 1777 O O . ALA A 1 213 ? -18.202 11.073 -3.463 1.00 94.19 213 ALA A O 1
ATOM 1778 N N . ILE A 1 214 ? -16.035 11.400 -2.929 1.00 93.12 214 ILE A N 1
ATOM 1779 C CA . ILE A 1 214 ? -15.499 10.314 -3.756 1.00 93.12 214 ILE A CA 1
ATOM 1780 C C . ILE A 1 214 ? -16.098 8.952 -3.376 1.00 93.12 214 ILE A C 1
ATOM 1782 O O . ILE A 1 214 ? -16.394 8.142 -4.247 1.00 93.12 214 ILE A O 1
ATOM 1786 N N . LEU A 1 215 ? -16.349 8.703 -2.083 1.00 95.06 215 LEU A N 1
ATOM 1787 C CA . LEU A 1 215 ? -16.964 7.458 -1.635 1.00 95.06 215 LEU A CA 1
ATOM 1788 C C . LEU A 1 215 ? -18.422 7.379 -2.092 1.00 95.06 215 LEU A C 1
ATOM 1790 O O . LEU A 1 215 ? -18.873 6.321 -2.527 1.00 95.06 215 LEU A O 1
ATOM 1794 N N . ARG A 1 216 ? -19.163 8.493 -2.022 1.00 95.62 216 ARG A N 1
ATOM 1795 C CA . ARG A 1 216 ? -20.538 8.552 -2.542 1.00 95.62 216 ARG A CA 1
ATOM 1796 C C . ARG A 1 216 ? -20.575 8.270 -4.042 1.00 95.62 216 ARG A C 1
ATOM 1798 O O . ARG A 1 216 ? -21.414 7.489 -4.481 1.00 95.62 216 ARG A O 1
ATOM 1805 N N . GLU A 1 217 ? -19.658 8.869 -4.795 1.00 93.12 217 GLU A N 1
ATOM 1806 C CA . GLU A 1 217 ? -19.524 8.653 -6.234 1.00 93.12 217 GLU A CA 1
ATOM 1807 C C . GLU A 1 217 ? -19.199 7.187 -6.552 1.00 93.12 217 GLU A C 1
ATOM 1809 O O . GLU A 1 217 ? -19.939 6.556 -7.307 1.00 93.12 217 GLU A O 1
ATOM 1814 N N . GLN A 1 218 ? -18.186 6.602 -5.901 1.00 91.25 218 GLN A N 1
ATOM 1815 C CA . GLN A 1 218 ? -17.848 5.186 -6.074 1.00 91.25 218 GLN A CA 1
ATOM 1816 C C . GLN A 1 218 ? -19.053 4.282 -5.805 1.00 91.25 218 GLN A C 1
ATOM 1818 O O . GLN A 1 218 ? -19.387 3.441 -6.635 1.00 91.25 218 GLN A O 1
ATOM 1823 N N . LYS A 1 219 ? -19.753 4.486 -4.680 1.00 92.81 219 LYS A N 1
ATOM 1824 C CA . LYS A 1 219 ? -20.956 3.712 -4.342 1.00 92.81 219 LYS A CA 1
ATOM 1825 C C . LYS A 1 219 ? -22.072 3.880 -5.377 1.00 92.81 219 LYS A C 1
ATOM 1827 O O . LYS A 1 219 ? -22.812 2.931 -5.605 1.00 92.81 219 LYS A O 1
ATOM 1832 N N . SER A 1 220 ? -22.222 5.053 -5.998 1.00 91.62 220 SER A N 1
ATOM 1833 C CA . SER A 1 220 ? -23.243 5.257 -7.037 1.00 91.62 220 SER A CA 1
ATOM 1834 C C . SER A 1 220 ? -22.941 4.537 -8.349 1.00 91.62 220 SER A C 1
ATOM 1836 O O . SER A 1 220 ? -23.877 4.110 -9.010 1.00 91.62 220 SER A O 1
ATOM 1838 N N . GLN A 1 221 ? -21.665 4.355 -8.701 1.00 89.12 221 GLN A N 1
ATOM 1839 C CA . GLN A 1 221 ? -21.249 3.658 -9.927 1.00 89.12 221 GLN A CA 1
ATOM 1840 C C . GLN A 1 221 ? -21.338 2.125 -9.811 1.00 89.12 221 GLN A C 1
ATOM 1842 O O . GLN A 1 221 ? -21.178 1.422 -10.804 1.00 89.12 221 GLN A O 1
ATOM 1847 N N . ARG A 1 222 ? -21.548 1.609 -8.593 1.00 83.12 222 ARG A N 1
ATOM 1848 C CA . ARG A 1 222 ? -21.571 0.173 -8.261 1.00 83.12 222 ARG A CA 1
ATOM 1849 C C . ARG A 1 222 ? -22.984 -0.401 -8.095 1.00 83.12 222 ARG A C 1
ATOM 1851 O O . ARG A 1 222 ? -23.117 -1.607 -7.903 1.00 83.12 222 ARG A O 1
ATOM 1858 N N . LYS A 1 223 ? -24.011 0.453 -8.122 1.00 67.50 223 LYS A N 1
ATOM 1859 C CA . LYS A 1 223 ? -25.428 0.055 -8.119 1.00 67.50 223 LYS A CA 1
ATOM 1860 C C . LYS A 1 223 ? -25.902 -0.230 -9.534 1.00 67.50 223 LYS A C 1
ATOM 1862 O O . LYS A 1 223 ? -26.721 -1.161 -9.670 1.00 67.50 223 LYS A O 1
#

Sequence (223 aa):
MKTNIFKHFAKMFPKQVDVEQYRSQLQEFWFEYKNWWFRPLENFRKEYQEKHGNILDKNYSGAEDKFERELRSKDDLLARFFKFMDENYVVYMNATPKERTEIRNLVGKQGDLNYHYEDLIMKYVRKWTIQQLKSTGEKAWLLRGLVGMSIENSGIDYRDSLTSLAELYAVAEEKGIDPKNDFQKIADISSDETPAGGSTPMKKLMADIHSSAILREQKSQRK

Radius of gyration: 19.3 Å; chains: 1; bounding box: 44×47×69 Å

Secondary structure (DSSP, 8-state):
----GGGSSTTSS--PPPHHHHHHHHHHHHHHIIIIIIHHHHHHHHHHHHHHS-TTSHHHHHHHHHHHHHHHHH--HHHHHHHHHHHHHHHHHHS-HHHHHHHHHHHH-S-TT-HHHHHHHHHIIIIIIHHHHHHH--HHHHHHHHHHHHHHTT-S-HHHHHHHHHHHHHHHHHTT---HHHHHHHHHHS--SPPTT-SS-HHHHHHHGGG-HHHHHHHHHT-

pLDDT: mean 89.01, std 15.11, range [35.72, 98.75]